Protein 4A8E (pdb70)

CATH classification: 1.10.150.130 (+1 more: 1.10.443.10)

Sequence (266 aa):
RDDTIEEFATYLELEGKSRNTVRMYTYYISKFFEEGHSPTARDALRFLAKLKRKGYSTRSLNLVIQALKAYFKFEGLDSEAEKLKTPKMPKTLPKSLTEEEVRRIINAAETLRDRLILLLLYGAGLRVSELCNLRVEDVNFEYGVIVVRGGKGGKDRVVPISESLLSEIKRYLESRNDDSPYLFVEMKRKRKDKLSPKTVWRLVKKYGRKAGVELTPHQLRHSFATHMLERGIDIRIIQELLGHTQIYTKVSTKHLKEAVKKAKLV

Foldseek 3Di:
DCVLLVVLLVVCVVVVHDPVLSVVLSVLVVVLVVVVQDLALVSLVVSLVVVVVVPDDPVRSVSNLVSSLSVCVVVVVPLRNVVRDDDDDDDDDDDADDPVLLLQLLVLDPDLLLNLLSLCCALLVDDLVLQLPQFPVQCDVVLQWGWRPAPPRFHIAIAHGDVVSVVSLVVVVVVDDDDERHSDFDQDVPGTDTDDSVRVQVSSCVSCVSSPHRDGSNSSSVNSLVLLVVLPNDNVLSCRSHRCPDDDDVVNNVSSVSSCPSVSND

Secondary structure (DSSP, 8-state):
--HHHHHHHHHHHHTT--HHHHHHHHHHHHHHHHHT--SSHHHHHHHHHHHHHH---HHHHHHHHHHHHHHHHHHT-HHHHHH----------PPPPPHHHHHHHHHT-SSHHHHHHHHHHHHS---HHHHHH-BGGGEETTTTEEEE---SSS--EEEE--HHHHHHHHHHHHT--S--SBS-EE--SS-SEEPPHHHHHHHHHHHHHHTT----HHHHHHHHHHHHHHTT--HHHHHHHH------STTHHHHHHHHTTTTTT-

Radius of gyration: 22.83 Å; Cα contacts (8 Å, |Δi|>4): 287; chains: 1; bounding box: 47×64×51 Å

Organism: Pyrococcus abyssi (strain GE5 / Orsay) (NCBI:txid272844)

Structure (mmCIF, N/CA/C/O backbone):
data_4A8E
#
_entry.id   4A8E
#
_cell.length_a   92.670
_cell.length_b   157.290
_cell.length_c   45.550
_cell.angle_alpha   90.00
_cell.angle_beta   90.00
_cell.angle_gamma   90.00
#
_symmetry.space_group_name_H-M   'C 2 2 2'
#
loop_
_entity.id
_entity.type
_entity.pdbx_description
1 polymer 'PROBABLE TYROSINE RECOMBINASE XERC-LIKE'
2 non-polymer 'SULFATE ION'
3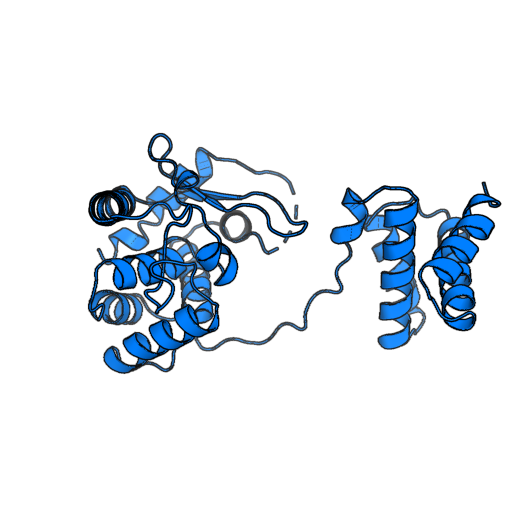 non-polymer 'CHLORIDE ION'
4 non-polymer 1,2-ETHANEDIOL
5 water water
#
loop_
_atom_site.group_PDB
_atom_site.id
_atom_site.type_symbol
_atom_site.label_atom_id
_atom_site.label_alt_id
_atom_site.label_comp_id
_atom_site.label_asym_id
_atom_site.label_entity_id
_atom_site.label_seq_id
_atom_site.pdbx_PDB_ins_code
_atom_site.Cartn_x
_atom_site.Cartn_y
_atom_site.Cartn_z
_atom_site.occupancy
_atom_site.B_iso_or_equiv
_atom_site.auth_seq_id
_atom_site.auth_comp_id
_atom_site.auth_asym_id
_atom_site.auth_atom_id
_atom_site.pdbx_PDB_model_num
ATOM 1 N N . ARG A 1 9 ? 34.643 66.016 49.264 1.00 111.29 9 ARG A N 1
ATOM 2 C CA . ARG A 1 9 ? 35.601 65.449 50.255 1.00 114.36 9 ARG A CA 1
ATOM 3 C C . ARG A 1 9 ? 34.860 64.654 51.330 1.00 120.06 9 ARG A C 1
ATOM 4 O O . ARG A 1 9 ? 35.026 63.427 51.434 1.00 121.40 9 ARG A O 1
ATOM 6 N N . ASP A 1 10 ? 34.051 65.365 52.121 1.00 116.99 10 ASP A N 1
ATOM 7 C CA . ASP A 1 10 ? 33.312 64.785 53.256 1.00 116.25 10 ASP A CA 1
ATOM 8 C C . ASP A 1 10 ? 31.797 64.884 53.106 1.00 110.08 1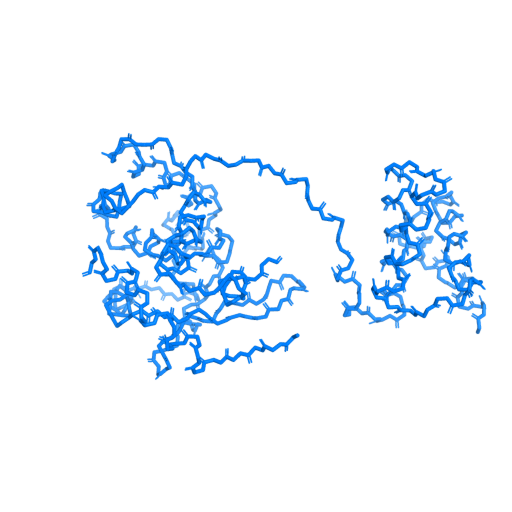0 ASP A C 1
ATOM 9 O O . ASP A 1 10 ? 31.059 64.083 53.668 1.00 109.07 10 ASP A O 1
ATOM 14 N N . ASP A 1 11 ? 31.340 65.868 52.340 1.00 107.78 11 ASP A N 1
ATOM 15 C CA . ASP A 1 11 ? 29.920 66.033 52.042 1.00 100.78 11 ASP A CA 1
ATOM 16 C C . ASP A 1 11 ? 29.353 64.805 51.339 1.00 90.06 11 ASP A C 1
ATOM 17 O O . ASP A 1 11 ? 28.162 64.540 51.424 1.00 94.83 11 ASP A O 1
ATOM 22 N N . THR A 1 12 ? 30.215 64.060 50.655 1.00 83.74 12 THR A N 1
ATOM 23 C CA . THR A 1 12 ? 29.885 62.726 50.140 1.00 83.56 12 THR A CA 1
ATOM 24 C C . THR A 1 12 ? 29.302 61.781 51.204 1.00 84.76 12 THR A C 1
ATOM 25 O O . THR A 1 12 ? 28.309 61.090 50.949 1.00 73.33 12 THR A O 1
ATOM 29 N N . ILE A 1 13 ? 29.930 61.755 52.383 1.00 85.58 13 ILE A N 1
ATOM 30 C CA . ILE A 1 13 ? 29.572 60.804 53.441 1.00 83.53 13 ILE A CA 1
ATOM 31 C C . ILE A 1 13 ? 28.206 61.176 54.025 1.00 80.35 13 ILE A C 1
ATOM 32 O O . ILE A 1 13 ? 27.358 60.305 54.267 1.00 76.88 13 ILE A O 1
ATOM 37 N N . GLU A 1 14 ? 27.988 62.471 54.222 1.00 75.00 14 GLU A N 1
ATOM 38 C CA . GLU A 1 14 ? 26.664 62.977 54.574 1.00 74.75 14 GLU A CA 1
ATOM 39 C C . GLU A 1 14 ? 25.600 62.455 53.608 1.00 71.02 14 GLU A C 1
ATOM 40 O O . GLU A 1 14 ? 24.530 61.995 54.027 1.00 66.76 14 GLU A O 1
ATOM 46 N N . GLU A 1 15 ? 25.921 62.483 52.319 1.00 71.67 15 GLU A N 1
ATOM 47 C CA . GLU A 1 15 ? 25.024 61.981 51.281 1.00 70.33 15 GLU A CA 1
ATOM 48 C C . GLU A 1 15 ? 24.884 60.468 51.317 1.00 66.55 15 GLU A C 1
ATOM 49 O O . GLU A 1 15 ? 23.788 59.930 51.124 1.00 61.36 15 GLU A O 1
ATOM 55 N N . PHE A 1 16 ? 26.007 59.780 51.529 1.00 66.52 16 PHE A N 1
ATOM 56 C CA . PHE A 1 16 ? 26.001 58.319 51.659 1.00 62.25 16 PHE A CA 1
ATOM 57 C C . PHE A 1 16 ? 25.058 57.877 52.752 1.00 63.02 16 PHE A C 1
ATOM 58 O O . PHE A 1 16 ? 24.394 56.874 52.594 1.00 66.94 16 PHE A O 1
ATOM 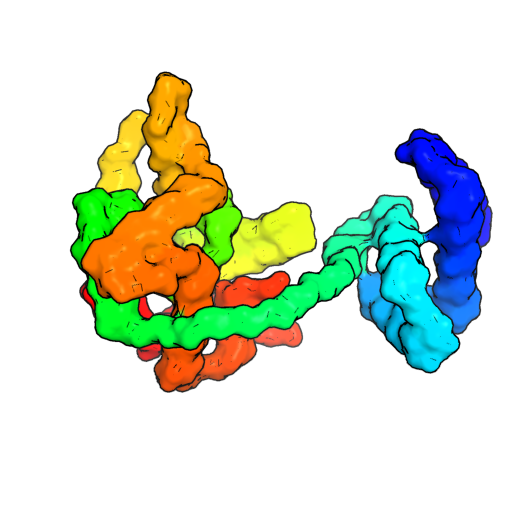66 N N . ALA A 1 17 ? 24.995 58.629 53.850 1.00 62.55 17 ALA A N 1
ATOM 67 C CA . ALA A 1 17 ? 24.110 58.282 54.968 1.00 58.92 17 ALA A CA 1
ATOM 68 C C . ALA A 1 17 ? 22.634 58.387 54.618 1.00 54.38 17 ALA A C 1
ATOM 69 O O . ALA A 1 17 ? 21.903 57.456 54.865 1.00 50.54 17 ALA A O 1
ATOM 71 N N . THR A 1 18 ? 22.186 59.501 54.054 1.00 58.40 18 THR A N 1
ATOM 72 C CA . THR A 1 18 ? 20.789 59.582 53.592 1.00 67.41 18 THR A CA 1
ATOM 73 C C . THR A 1 18 ? 20.489 58.506 52.542 1.00 71.01 18 THR A C 1
ATOM 74 O O . THR A 1 18 ? 19.397 57.922 52.554 1.00 68.89 18 THR A O 1
ATOM 78 N N . TYR A 1 19 ? 21.458 58.249 51.651 1.00 70.46 19 TYR A N 1
ATOM 79 C CA . TYR A 1 19 ? 21.414 57.109 50.722 1.00 72.14 19 TYR A CA 1
ATOM 80 C C . TYR A 1 19 ? 20.902 55.860 51.426 1.00 67.78 19 TYR A C 1
ATOM 81 O O . TYR A 1 19 ? 19.931 55.245 50.990 1.00 67.30 19 TYR A O 1
ATOM 90 N N . LEU A 1 20 ? 21.556 55.516 52.536 1.00 63.35 20 LEU A N 1
ATOM 91 C CA . LEU A 1 20 ? 21.198 54.347 53.328 1.00 59.70 20 LEU A CA 1
ATOM 92 C C . LEU A 1 20 ? 19.856 54.521 54.029 1.00 63.31 20 LEU A C 1
ATOM 93 O O . LEU A 1 20 ? 19.072 53.579 54.060 1.00 64.97 20 LEU A O 1
ATOM 98 N N . GLU A 1 21 ? 19.584 55.699 54.596 1.00 63.60 21 GLU A N 1
ATOM 99 C CA . GLU A 1 21 ? 18.269 55.956 55.170 1.00 68.59 21 GLU A CA 1
ATOM 100 C C . GLU A 1 21 ? 17.220 55.520 54.156 1.00 70.61 21 GLU A C 1
ATOM 101 O O . GLU A 1 21 ? 16.324 54.739 54.474 1.00 68.32 21 GLU A O 1
ATOM 107 N N . LEU A 1 22 ? 17.359 55.999 52.918 1.00 73.32 22 LEU A N 1
ATOM 108 C CA . LEU A 1 22 ? 16.349 55.750 51.884 1.00 72.88 22 LEU A CA 1
ATOM 109 C C . LEU A 1 22 ? 16.321 54.303 51.440 1.00 69.98 22 LEU A C 1
ATOM 110 O O . LEU A 1 22 ? 15.275 53.791 51.064 1.00 75.94 22 LEU A O 1
ATOM 115 N N . GLU A 1 23 ? 17.455 53.620 51.501 1.00 71.06 23 GLU A N 1
ATOM 116 C CA . GLU A 1 23 ? 17.455 52.195 51.201 1.00 73.13 23 GLU A CA 1
ATOM 117 C C . GLU A 1 23 ? 16.810 51.384 52.314 1.00 72.80 23 GLU A C 1
ATOM 118 O O . GLU A 1 23 ? 16.800 50.160 52.235 1.00 74.77 23 GLU A O 1
ATOM 124 N N . GLY A 1 24 ? 16.288 52.065 53.345 1.00 73.04 24 GLY A N 1
ATOM 125 C CA . GLY A 1 24 ? 15.660 51.415 54.505 1.00 69.76 24 GLY A CA 1
ATOM 126 C C . GLY A 1 24 ? 16.600 50.998 55.647 1.00 69.18 24 GLY A C 1
ATOM 127 O O . GLY A 1 24 ? 16.216 50.194 56.497 1.00 73.01 24 GLY A O 1
ATOM 128 N N . LYS A 1 25 ? 17.820 51.539 55.699 1.00 65.25 25 LYS A N 1
ATOM 129 C CA . LYS A 1 25 ? 18.776 51.184 56.766 1.00 64.40 25 LYS A CA 1
ATOM 130 C C . LYS A 1 25 ? 18.456 51.841 58.109 1.00 62.57 25 LYS A C 1
ATOM 131 O O . LYS A 1 25 ? 18.010 52.979 58.179 1.00 62.36 25 LYS A O 1
ATOM 137 N N . SER A 1 26 ? 18.700 51.106 59.182 1.00 65.49 26 SER A N 1
ATOM 138 C CA . SER A 1 26 ? 18.400 51.584 60.521 1.00 68.32 26 SER A CA 1
ATOM 139 C C . SER A 1 26 ? 19.327 52.745 60.892 1.00 68.36 26 SER A C 1
ATOM 140 O O . SER A 1 26 ? 20.539 52.663 60.682 1.00 66.97 26 SER A O 1
ATOM 143 N N . ARG A 1 27 ? 18.759 53.815 61.451 1.00 67.34 27 ARG A N 1
ATOM 144 C CA . ARG A 1 27 ? 19.545 55.004 61.843 1.00 71.70 27 ARG A CA 1
ATOM 145 C C . ARG A 1 27 ? 20.760 54.729 62.768 1.00 68.16 27 ARG A C 1
ATOM 146 O O . ARG A 1 27 ? 21.686 55.552 62.871 1.00 63.40 27 ARG A O 1
ATOM 154 N N . ASN A 1 28 ? 20.766 53.581 63.430 1.00 60.23 28 ASN A N 1
ATOM 155 C CA . ASN A 1 28 ? 21.938 53.181 64.188 1.00 54.05 28 ASN A CA 1
ATOM 156 C C . ASN A 1 28 ? 22.986 52.490 63.327 1.00 50.39 28 ASN A C 1
ATOM 157 O O . ASN A 1 28 ? 24.183 52.620 63.564 1.00 50.70 28 ASN A O 1
ATOM 162 N N . THR A 1 29 ? 22.534 51.716 62.351 1.00 49.48 29 THR A N 1
ATOM 163 C CA . THR A 1 29 ? 23.432 51.054 61.427 1.00 49.40 29 THR A CA 1
ATOM 164 C C . THR A 1 29 ? 24.143 52.122 60.609 1.00 50.83 29 THR A C 1
ATOM 165 O O . THR A 1 29 ? 25.357 52.121 60.485 1.00 48.80 29 THR A O 1
ATOM 169 N N . VAL A 1 30 ? 23.349 53.041 60.068 1.00 52.16 30 VAL A N 1
ATOM 170 C CA . VAL A 1 30 ? 23.836 54.233 59.405 1.00 52.22 30 VAL A CA 1
ATOM 171 C C . VAL A 1 30 ? 24.847 54.932 60.297 1.00 53.21 30 VAL A C 1
ATOM 172 O O . VAL A 1 30 ? 25.921 55.275 59.849 1.00 59.64 30 VAL A O 1
ATOM 176 N N . ARG A 1 31 ? 24.509 55.155 61.561 1.00 56.25 31 ARG A N 1
ATOM 177 C CA . ARG A 1 31 ? 25.483 55.730 62.494 1.00 59.38 31 ARG A CA 1
ATOM 178 C C . ARG A 1 31 ? 26.782 54.943 62.425 1.00 58.99 31 ARG A C 1
ATOM 179 O O . ARG A 1 31 ? 27.845 55.515 62.233 1.00 61.73 31 ARG A O 1
ATOM 187 N N . MET A 1 32 ? 26.684 53.628 62.554 1.00 61.17 32 MET A N 1
ATOM 188 C CA . MET A 1 32 ? 27.866 52.783 62.592 1.00 64.02 32 MET A CA 1
ATOM 189 C C . MET A 1 32 ? 28.649 52.826 61.283 1.00 58.00 32 MET A C 1
ATOM 190 O O . MET A 1 32 ? 29.827 53.146 61.289 1.00 59.13 32 MET A O 1
ATOM 195 N N . TYR A 1 33 ? 28.000 52.530 60.168 1.00 55.25 33 TYR A N 1
ATOM 196 C CA . TYR A 1 33 ? 28.678 52.531 58.861 1.00 53.33 33 TYR A CA 1
ATOM 197 C C . TYR A 1 33 ? 29.464 53.824 58.698 1.00 48.74 33 TYR A C 1
ATOM 198 O O . TYR A 1 33 ? 30.683 53.825 58.567 1.00 44.99 33 TYR A O 1
ATOM 207 N N . THR A 1 34 ? 28.732 54.921 58.718 1.00 46.84 34 THR A N 1
ATOM 208 C CA . THR A 1 34 ? 29.307 56.236 58.635 1.00 51.03 34 THR A CA 1
ATOM 209 C C . THR A 1 34 ? 30.496 56.350 59.568 1.00 51.24 34 THR A C 1
ATOM 210 O O . THR A 1 34 ? 31.541 56.866 59.202 1.00 50.43 34 THR A O 1
ATOM 214 N N . TYR A 1 35 ? 30.346 55.852 60.781 1.00 54.15 35 TYR A N 1
ATOM 215 C CA . TYR A 1 35 ? 31.445 55.911 61.716 1.00 52.60 35 TYR A CA 1
ATOM 216 C C . TYR A 1 35 ? 32.702 55.306 61.131 1.00 50.79 35 TYR A C 1
ATOM 217 O O . TYR A 1 35 ? 33.692 55.998 60.988 1.00 48.12 35 TYR A O 1
ATOM 226 N N . TYR A 1 36 ? 32.645 54.015 60.808 1.00 57.76 36 TYR A N 1
ATOM 227 C CA . TYR A 1 36 ? 33.797 53.265 60.259 1.00 64.56 36 TYR A CA 1
ATOM 228 C C . TYR A 1 36 ? 34.340 53.801 58.921 1.00 66.06 36 TYR A C 1
ATOM 229 O O . TYR A 1 36 ? 35.546 53.857 58.724 1.00 62.95 36 TYR A O 1
ATOM 238 N N . ILE A 1 37 ? 33.447 54.192 58.015 1.00 67.95 37 ILE A N 1
ATOM 239 C CA . ILE A 1 37 ? 33.851 54.783 56.743 1.00 67.42 37 ILE A CA 1
ATOM 240 C C . ILE A 1 37 ? 34.715 56.013 56.976 1.00 67.29 37 ILE A C 1
ATOM 241 O O . ILE A 1 37 ? 35.748 56.185 56.340 1.00 71.89 37 ILE A O 1
ATOM 246 N N . SER A 1 38 ? 34.272 56.893 57.860 1.00 66.01 38 SER A N 1
ATOM 247 C CA . SER A 1 38 ? 35.046 58.094 58.153 1.00 67.70 38 SER A CA 1
ATOM 248 C C . SER A 1 38 ? 36.424 57.706 58.638 1.00 72.46 38 SER A C 1
ATOM 249 O O . SER A 1 38 ? 37.426 58.224 58.155 1.00 75.23 38 SER A O 1
ATOM 252 N N . LYS A 1 39 ? 36.448 56.774 59.589 1.00 75.21 39 LYS A N 1
ATOM 253 C CA . LYS A 1 39 ? 37.676 56.308 60.199 1.00 77.05 39 LYS A CA 1
ATOM 254 C C . LYS A 1 39 ? 38.630 55.775 59.136 1.00 82.14 39 LYS A C 1
ATOM 255 O O . LYS A 1 39 ? 39.821 56.092 59.142 1.00 89.80 39 LYS A O 1
ATOM 261 N N . PHE A 1 40 ? 38.078 54.975 58.228 1.00 81.20 40 PHE A N 1
ATOM 262 C CA . PHE A 1 40 ? 38.805 54.368 57.118 1.00 76.72 40 PHE A CA 1
ATOM 263 C C . PHE A 1 40 ? 39.584 55.409 56.335 1.00 77.28 40 PHE A C 1
ATOM 264 O O . PHE A 1 40 ? 40.788 55.304 56.153 1.00 72.62 40 PHE A O 1
ATOM 272 N N . PHE A 1 41 ? 38.888 56.435 55.885 1.00 82.90 41 PHE A N 1
ATOM 273 C CA . PHE A 1 41 ? 39.544 57.491 55.135 1.00 86.71 41 PHE A CA 1
ATOM 274 C C . PHE A 1 41 ? 40.403 58.399 56.011 1.00 88.89 41 PHE A C 1
ATOM 275 O O . PHE A 1 41 ? 41.299 59.059 55.501 1.00 85.50 41 PHE A O 1
ATOM 283 N N . GLU A 1 42 ? 40.150 58.420 57.320 1.00 100.12 42 GLU A N 1
ATOM 284 C CA . GLU A 1 42 ? 40.997 59.182 58.247 1.00 107.02 42 GLU A CA 1
ATOM 285 C C . GLU A 1 42 ? 42.429 58.595 58.288 1.00 107.92 42 GLU A C 1
ATOM 286 O O . GLU A 1 42 ? 43.417 59.335 58.186 1.00 99.08 42 GLU A O 1
ATOM 292 N N . GLU A 1 43 ? 42.532 57.268 58.400 1.00 101.65 43 GLU A N 1
ATOM 293 C CA . GLU A 1 43 ? 43.824 56.577 58.314 1.00 92.73 43 GLU A CA 1
ATOM 294 C C . GLU A 1 43 ? 44.605 57.096 57.115 1.00 100.91 43 GLU A C 1
ATOM 295 O O . GLU A 1 43 ? 45.800 57.392 57.205 1.00 107.24 43 GLU A O 1
ATOM 301 N N . GLY A 1 44 ? 43.907 57.190 55.986 1.00 105.22 44 GLY A N 1
ATOM 302 C CA . GLY A 1 44 ? 44.528 57.459 54.695 1.00 103.00 44 GLY A CA 1
ATOM 303 C C . GLY A 1 44 ? 44.346 56.333 53.684 1.00 99.92 44 GLY A C 1
ATOM 304 O O . GLY A 1 44 ? 44.808 56.456 52.547 1.00 111.35 44 GLY A O 1
ATOM 305 N N . HIS A 1 45 ? 43.682 55.243 54.082 1.00 95.46 45 HIS A N 1
ATOM 306 C CA . HIS A 1 45 ? 43.342 54.137 53.160 1.00 94.71 45 HIS A CA 1
ATOM 307 C C . HIS A 1 45 ? 42.644 54.624 51.875 1.00 90.97 45 HIS A C 1
ATOM 308 O O . HIS A 1 45 ? 41.874 55.603 51.871 1.00 76.22 45 HIS A O 1
ATOM 315 N N . SER A 1 46 ? 42.943 53.955 50.761 1.00 93.53 46 SER A N 1
ATOM 316 C CA . SER A 1 46 ? 42.379 54.309 49.449 1.00 90.83 46 SER A CA 1
ATOM 317 C C . SER A 1 46 ? 41.259 53.334 49.100 1.00 80.96 46 SER A C 1
ATOM 318 O O . SER A 1 46 ? 41.293 52.175 49.518 1.00 74.23 46 SER A O 1
ATOM 321 N N . PRO A 1 47 ? 40.269 53.800 48.327 1.00 74.20 47 PRO A N 1
ATOM 322 C CA . PRO A 1 47 ? 38.969 53.126 48.150 1.00 80.72 47 PRO A CA 1
ATOM 323 C C . PRO A 1 47 ? 38.964 51.773 47.409 1.00 81.24 47 PRO A C 1
ATOM 324 O O . PRO A 1 47 ? 38.216 51.593 46.458 1.00 86.68 47 PRO A O 1
ATOM 328 N N . THR A 1 48 ? 39.746 50.815 47.891 1.00 86.29 48 THR A N 1
ATOM 329 C CA . THR A 1 48 ? 39.994 49.566 47.167 1.00 87.03 48 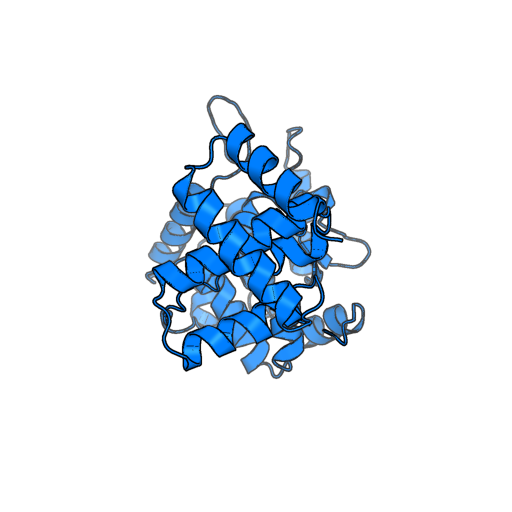THR A CA 1
ATOM 330 C C . THR A 1 48 ? 39.650 48.401 48.073 1.00 86.12 48 THR A C 1
ATOM 331 O O . THR A 1 48 ? 39.393 48.597 49.255 1.00 88.67 48 THR A O 1
ATOM 335 N N . ALA A 1 49 ? 39.646 47.192 47.523 1.00 83.73 49 ALA A N 1
ATOM 336 C CA . ALA A 1 49 ? 39.396 45.999 48.319 1.00 80.34 49 ALA A CA 1
ATOM 337 C C . ALA A 1 49 ? 40.628 45.597 49.125 1.00 85.27 49 ALA A C 1
ATOM 338 O O . ALA A 1 49 ? 40.524 44.818 50.066 1.00 93.57 49 ALA A O 1
ATOM 340 N N . ARG A 1 50 ? 41.794 46.121 48.772 1.00 89.03 50 ARG A N 1
ATOM 341 C CA . ARG A 1 50 ? 43.009 45.738 49.471 1.00 97.45 50 ARG A CA 1
ATOM 342 C C . ARG A 1 50 ? 43.146 46.511 50.745 1.00 94.32 50 ARG A C 1
ATOM 343 O O . ARG A 1 50 ? 43.389 45.929 51.799 1.00 105.47 50 ARG A O 1
ATOM 351 N N . ASP A 1 51 ? 42.988 47.824 50.646 1.00 92.27 51 ASP A N 1
ATOM 352 C CA . ASP A 1 51 ? 43.080 48.694 51.812 1.00 93.26 51 ASP A CA 1
ATOM 353 C C . ASP A 1 51 ? 41.917 48.465 52.783 1.00 90.91 51 ASP A C 1
ATOM 354 O O . ASP A 1 51 ? 42.052 48.721 53.979 1.00 90.59 51 ASP A O 1
ATOM 359 N N . ALA A 1 52 ? 40.789 47.969 52.272 1.00 83.82 52 ALA A N 1
ATOM 360 C CA . ALA A 1 52 ? 39.708 47.488 53.129 1.00 80.98 52 ALA A CA 1
ATOM 361 C C . ALA A 1 52 ? 40.266 46.440 54.103 1.00 86.81 52 ALA A C 1
ATOM 362 O O . ALA A 1 52 ? 40.239 46.634 55.321 1.00 82.49 52 ALA A O 1
ATOM 364 N N . LEU A 1 53 ? 40.810 45.361 53.538 1.00 90.63 53 LEU A N 1
ATOM 365 C CA . LEU A 1 53 ? 41.382 44.241 54.295 1.00 91.08 53 LEU A CA 1
ATOM 366 C C . LEU A 1 53 ? 42.567 44.617 55.208 1.00 93.73 53 LEU A C 1
ATOM 367 O O . LEU A 1 53 ? 42.697 44.084 56.321 1.00 85.94 53 LEU A O 1
ATOM 372 N N . ARG A 1 54 ? 43.416 45.528 54.729 1.00 94.43 54 ARG A N 1
ATOM 373 C CA . ARG A 1 54 ? 44.553 46.044 55.504 1.00 102.42 54 ARG A CA 1
ATOM 374 C C . ARG A 1 54 ? 44.073 46.984 56.629 1.00 98.97 54 ARG A C 1
ATOM 375 O O . ARG A 1 54 ? 44.815 47.271 57.567 1.00 88.66 54 ARG A O 1
ATOM 383 N N . PHE A 1 55 ? 42.828 47.451 56.508 1.00 99.10 55 PHE A N 1
ATOM 384 C CA . PHE A 1 55 ? 42.115 48.195 57.562 1.00 97.58 55 PHE A CA 1
ATOM 385 C C . PHE A 1 55 ? 41.387 47.237 58.504 1.00 93.70 55 PHE A C 1
ATOM 386 O O . PHE A 1 55 ? 41.414 47.438 59.714 1.00 94.70 55 PHE A O 1
ATOM 394 N N . LEU A 1 56 ? 40.743 46.207 57.948 1.00 88.14 56 LEU A N 1
ATOM 395 C CA . LEU A 1 56 ? 39.957 45.250 58.743 1.00 85.86 56 LEU A CA 1
ATOM 396 C C . LEU A 1 56 ? 40.798 44.427 59.720 1.00 90.67 56 LEU A C 1
ATOM 397 O O . LEU A 1 56 ? 40.504 44.390 60.908 1.00 92.06 56 LEU A O 1
ATOM 402 N N . ALA A 1 57 ? 41.840 43.766 59.232 1.00 100.17 57 ALA A N 1
ATOM 403 C CA . ALA A 1 57 ? 42.682 42.951 60.116 1.00 99.21 57 ALA A CA 1
ATOM 404 C C . ALA A 1 57 ? 43.433 43.773 61.188 1.00 103.27 57 ALA A C 1
ATOM 405 O O . ALA A 1 57 ? 43.816 43.215 62.219 1.00 101.56 57 ALA A O 1
ATOM 407 N N . LYS A 1 58 ? 43.646 45.076 60.957 1.00 105.53 58 LYS A N 1
ATOM 408 C CA . LYS A 1 58 ? 44.179 45.958 62.016 1.00 109.40 58 LYS A CA 1
ATOM 409 C C . LYS A 1 58 ? 43.169 46.002 63.151 1.00 111.51 58 LYS A C 1
ATOM 410 O O . LYS A 1 58 ? 43.516 45.808 64.315 1.00 112.42 58 LYS A O 1
ATOM 416 N N . LEU A 1 59 ? 41.909 46.243 62.804 1.00 109.98 59 LEU A N 1
ATOM 417 C CA . LEU A 1 59 ? 40.843 46.200 63.791 1.00 103.52 59 LEU A CA 1
ATOM 418 C C . LEU A 1 59 ? 40.876 44.847 64.501 1.00 104.91 59 LEU A C 1
ATOM 419 O O . LEU A 1 59 ? 40.961 44.806 65.718 1.00 109.34 59 LEU A O 1
ATOM 424 N N . LYS A 1 60 ? 40.852 43.750 63.745 1.00 109.97 60 LYS A N 1
ATOM 425 C CA . LYS A 1 60 ? 40.863 42.403 64.335 1.00 109.32 60 LYS A CA 1
ATOM 426 C C . LYS A 1 60 ? 41.949 42.254 65.394 1.00 113.35 60 LYS A C 1
ATOM 427 O O . LYS A 1 60 ? 41.669 41.789 66.503 1.00 114.37 60 LYS A O 1
ATOM 433 N N . ARG A 1 61 ? 43.178 42.654 65.058 1.00 115.89 61 ARG A N 1
ATOM 434 C CA . ARG A 1 61 ? 44.289 42.573 66.018 1.00 118.15 61 ARG A CA 1
ATOM 435 C C . ARG A 1 61 ? 44.096 43.545 67.198 1.00 114.12 61 ARG A C 1
ATOM 436 O O . ARG A 1 61 ? 44.579 43.285 68.296 1.00 125.75 61 ARG A O 1
ATOM 444 N N . LYS A 1 62 ? 43.362 44.635 66.970 1.00 105.68 62 LYS A N 1
ATOM 445 C CA . LYS A 1 62 ? 42.968 45.580 68.034 1.00 105.02 62 LYS A CA 1
ATOM 446 C C . LYS A 1 62 ? 41.807 45.034 68.899 1.00 98.19 62 LYS A C 1
ATOM 447 O O . LYS A 1 62 ? 41.401 45.677 69.885 1.00 86.23 62 LYS A O 1
ATOM 453 N N . GLY A 1 63 ? 41.264 43.876 68.507 1.00 93.27 63 GLY A N 1
ATOM 454 C CA . GLY A 1 63 ? 40.161 43.227 69.222 1.00 98.54 63 GLY A CA 1
ATOM 455 C C . GLY A 1 63 ? 38.779 43.763 68.863 1.00 103.92 63 GLY A C 1
ATOM 456 O O . GLY A 1 63 ? 38.240 44.621 69.571 1.00 105.09 63 GLY A O 1
ATOM 457 N N . TYR A 1 64 ? 38.223 43.266 67.752 1.00 105.55 64 TYR A N 1
ATOM 458 C CA . TYR A 1 64 ? 36.852 43.580 67.318 1.00 100.45 64 TYR A CA 1
ATOM 459 C C . TYR A 1 64 ? 36.090 42.276 67.110 1.00 92.63 64 TYR A C 1
ATOM 460 O O . TYR A 1 64 ? 36.653 41.284 66.654 1.00 81.91 64 TYR A O 1
ATOM 469 N N . SER A 1 65 ? 34.805 42.276 67.448 1.00 97.59 65 SER A N 1
ATOM 470 C CA . SER A 1 65 ? 33.991 41.061 67.330 1.00 104.37 65 SER A CA 1
ATOM 471 C C . SER A 1 65 ? 33.907 40.586 65.872 1.00 97.58 65 SER A C 1
ATOM 472 O O . SER A 1 65 ? 34.379 41.262 64.962 1.00 94.77 65 SER A O 1
ATOM 475 N N . THR A 1 66 ? 33.337 39.401 65.675 1.00 96.40 66 THR A N 1
ATOM 476 C CA . THR A 1 66 ? 33.042 38.881 64.342 1.00 96.48 66 THR A CA 1
ATOM 477 C C . THR A 1 66 ? 31.889 39.662 63.722 1.00 99.55 66 THR A C 1
ATOM 478 O O . THR A 1 66 ? 31.969 40.117 62.573 1.00 97.30 66 THR A O 1
ATOM 482 N N . ARG A 1 67 ? 30.810 39.792 64.492 1.00 98.49 67 ARG A N 1
ATOM 483 C CA . ARG A 1 67 ? 29.653 40.578 64.088 1.00 92.93 67 ARG A CA 1
ATOM 484 C C . ARG A 1 67 ? 30.095 42.003 63.842 1.00 86.96 67 ARG A C 1
ATOM 485 O O . ARG A 1 67 ? 29.587 42.659 62.942 1.00 85.49 67 ARG A O 1
ATOM 493 N N . SER A 1 68 ? 31.051 42.460 64.649 1.00 81.23 68 SER A N 1
ATOM 494 C CA . SER A 1 68 ? 31.650 43.783 64.504 1.00 84.88 68 SER A CA 1
ATOM 495 C C . SER A 1 68 ? 32.433 43.899 63.187 1.00 85.27 68 SER A C 1
ATOM 496 O O . SER A 1 68 ? 32.303 44.888 62.468 1.00 88.77 68 SER A O 1
ATOM 499 N N . LEU A 1 69 ? 33.246 42.896 62.873 1.00 81.22 69 LEU A N 1
ATOM 500 C CA . LEU A 1 69 ? 33.990 42.907 61.619 1.00 84.29 69 LEU A CA 1
ATOM 501 C C . LEU A 1 69 ? 33.026 42.784 60.454 1.00 83.59 69 LEU A C 1
ATOM 502 O O . LEU A 1 69 ? 33.100 43.549 59.512 1.00 80.73 69 LEU A O 1
ATOM 507 N N . ASN A 1 70 ? 32.103 41.836 60.535 1.00 86.42 70 ASN A N 1
ATOM 508 C CA . ASN A 1 70 ? 31.121 41.650 59.473 1.00 90.78 70 ASN A CA 1
ATOM 509 C C . ASN A 1 70 ? 30.406 42.934 59.117 1.00 86.53 70 ASN A C 1
ATOM 510 O O . ASN A 1 70 ? 30.073 43.176 57.962 1.00 93.36 70 ASN A O 1
ATOM 515 N N . LEU A 1 71 ? 30.175 43.753 60.127 1.00 83.67 71 LEU A N 1
ATOM 516 C CA . LEU A 1 71 ? 29.531 45.034 59.952 1.00 79.07 71 LEU A CA 1
ATOM 517 C C . LEU A 1 71 ? 30.441 45.997 59.197 1.00 78.74 71 LEU A C 1
ATOM 518 O O . LEU A 1 71 ? 30.018 46.639 58.238 1.00 84.27 71 LEU A O 1
ATOM 523 N N . VAL A 1 72 ? 31.691 46.104 59.631 1.00 73.85 72 VAL A N 1
ATOM 524 C CA . VAL A 1 72 ? 32.637 46.991 58.961 1.00 76.31 72 VAL A CA 1
ATOM 525 C C . VAL A 1 72 ? 32.742 46.597 57.476 1.00 74.09 72 VAL A C 1
ATOM 526 O O . VAL A 1 72 ? 32.586 47.428 56.599 1.00 70.85 72 VAL A O 1
ATOM 530 N N . ILE A 1 73 ? 33.005 45.322 57.219 1.00 76.63 73 ILE A N 1
ATOM 531 C CA . ILE A 1 73 ? 33.036 44.771 55.870 1.00 76.80 73 ILE A CA 1
ATOM 532 C C . ILE A 1 73 ? 31.872 45.301 55.069 1.00 72.79 73 ILE A C 1
ATOM 533 O O . ILE A 1 73 ? 32.069 45.923 54.037 1.00 83.21 73 ILE A O 1
ATOM 538 N N . GLN A 1 74 ? 30.661 45.059 55.547 1.00 71.63 74 GLN A N 1
ATOM 539 C CA . GLN A 1 74 ? 29.465 45.406 54.787 1.00 72.13 74 GLN A CA 1
ATOM 540 C C . GLN A 1 74 ? 29.287 46.930 54.652 1.00 69.69 74 GLN A C 1
ATOM 541 O O . GLN A 1 74 ? 28.700 47.409 53.690 1.00 67.87 74 GLN A O 1
ATOM 547 N N . ALA A 1 75 ? 29.796 47.685 55.619 1.00 65.99 75 ALA A N 1
ATOM 548 C CA . ALA A 1 75 ? 29.814 49.135 55.526 1.00 59.05 75 ALA A CA 1
ATOM 549 C C . ALA A 1 75 ? 30.631 49.579 54.329 1.00 57.73 75 ALA A C 1
ATOM 550 O O . ALA A 1 75 ? 30.208 50.435 53.568 1.00 60.33 75 ALA A O 1
ATOM 552 N N . LEU A 1 76 ? 31.816 49.002 54.178 1.00 62.41 76 LEU A N 1
ATOM 553 C CA . LEU A 1 76 ? 32.732 49.378 53.101 1.00 61.85 76 LEU A CA 1
ATOM 554 C C . LEU A 1 76 ? 32.102 48.988 51.801 1.00 62.76 76 LEU A C 1
ATOM 555 O O . LEU A 1 76 ? 32.052 49.782 50.872 1.00 72.19 76 LEU A O 1
ATOM 560 N N . LYS A 1 77 ? 31.597 47.764 51.757 1.00 64.70 77 LYS A N 1
ATOM 561 C CA . LYS A 1 77 ? 30.986 47.216 50.562 1.00 68.98 77 LYS A CA 1
ATOM 562 C C . LYS A 1 77 ? 29.858 48.127 50.066 1.00 66.25 77 LYS A C 1
ATOM 563 O O . LYS A 1 77 ? 29.831 48.483 48.899 1.00 71.65 77 LYS A O 1
ATOM 569 N N . ALA A 1 78 ? 28.963 48.531 50.961 1.00 65.33 78 ALA A N 1
ATOM 570 C CA . ALA A 1 78 ? 27.875 49.474 50.635 1.00 67.15 78 ALA A CA 1
ATOM 571 C C . ALA A 1 78 ? 28.387 50.809 50.090 1.00 64.64 78 ALA A C 1
ATOM 572 O O . ALA A 1 78 ? 27.770 51.420 49.198 1.00 62.38 78 ALA A O 1
ATOM 574 N N . TYR A 1 79 ? 29.510 51.256 50.640 1.00 60.40 79 TYR A N 1
ATOM 575 C CA . TYR A 1 79 ? 30.124 52.502 50.217 1.00 61.62 79 TYR A CA 1
ATOM 576 C C . TYR A 1 79 ? 30.695 52.435 48.819 1.00 64.65 79 TYR A C 1
ATOM 577 O O . TYR A 1 79 ? 30.546 53.355 48.027 1.00 68.65 79 TYR A O 1
ATOM 586 N N . PHE A 1 80 ? 31.394 51.348 48.545 1.00 64.54 80 PHE A N 1
ATOM 587 C CA . PHE A 1 80 ? 31.952 51.109 47.245 1.00 58.55 80 PHE A CA 1
ATOM 588 C C . PHE A 1 80 ? 30.861 51.122 46.198 1.00 58.33 80 PHE A C 1
ATOM 589 O O . PHE A 1 80 ? 30.986 51.837 45.222 1.00 58.14 80 PHE A O 1
ATOM 597 N N . LYS A 1 81 ? 29.777 50.378 46.409 1.00 60.24 81 LYS A N 1
ATOM 598 C CA . LYS A 1 81 ? 28.615 50.459 45.505 1.00 66.76 81 LYS A CA 1
ATOM 599 C C . LYS A 1 81 ? 28.194 51.917 45.236 1.00 67.36 81 LYS A C 1
ATOM 600 O O . LYS A 1 81 ? 27.770 52.267 44.137 1.00 71.47 81 LYS A O 1
ATOM 606 N N . PHE A 1 82 ? 28.321 52.755 46.253 1.00 64.27 82 PHE A N 1
ATOM 607 C CA . PHE A 1 82 ? 27.942 54.147 46.162 1.00 59.69 82 PHE A CA 1
ATOM 608 C C . PHE A 1 82 ? 28.948 54.947 45.358 1.00 59.41 82 PHE A C 1
ATOM 609 O O . PHE A 1 82 ? 28.561 55.729 44.506 1.00 66.85 82 PHE A O 1
ATOM 617 N N . GLU A 1 83 ? 30.232 54.763 45.638 1.00 63.24 83 GLU A N 1
ATOM 618 C CA . GLU A 1 83 ? 31.294 55.341 44.811 1.00 67.64 83 GLU A CA 1
ATOM 619 C C . GLU A 1 83 ? 31.159 54.821 43.379 1.00 73.67 83 GLU A C 1
ATOM 620 O O . GLU A 1 83 ? 31.683 55.432 42.440 1.00 74.04 83 GLU A O 1
ATOM 626 N N . GLY A 1 84 ? 30.485 53.677 43.222 1.00 73.77 84 GLY A N 1
ATOM 627 C CA . GLY A 1 84 ? 30.326 53.031 41.926 1.00 74.98 84 GLY A CA 1
ATOM 628 C C . GLY A 1 84 ? 31.422 52.014 41.637 1.00 78.46 84 GLY A C 1
ATOM 629 O O . GLY A 1 84 ? 31.353 51.280 40.649 1.00 84.38 84 GLY A O 1
ATOM 630 N N . LEU A 1 85 ? 32.426 51.949 42.507 1.00 78.97 85 LEU A N 1
ATOM 631 C CA . LEU A 1 85 ? 33.498 50.975 42.381 1.00 77.40 85 LEU A CA 1
ATOM 632 C C . LEU A 1 85 ? 32.991 49.543 42.636 1.00 84.36 85 LEU A C 1
ATOM 633 O O . LEU A 1 85 ? 33.381 48.925 43.629 1.00 90.37 85 LEU A O 1
ATOM 638 N N . ASP A 1 86 ? 32.133 49.009 41.754 1.00 85.40 86 ASP A N 1
ATOM 639 C CA . ASP A 1 86 ? 31.582 47.646 41.946 1.00 90.76 86 ASP A CA 1
ATOM 640 C C . ASP A 1 86 ? 32.599 46.532 41.700 1.00 89.75 86 ASP A C 1
ATOM 641 O O . ASP A 1 86 ? 32.361 45.384 42.093 1.00 82.14 86 ASP A O 1
ATOM 646 N N . SER A 1 87 ? 33.719 46.872 41.056 1.00 94.88 87 SER A N 1
ATOM 647 C CA . SER A 1 87 ? 34.868 45.965 40.936 1.00 96.39 87 SER A CA 1
ATOM 648 C C . SER A 1 87 ? 35.371 45.585 42.330 1.00 96.63 87 SER A C 1
ATOM 649 O O . SER A 1 87 ? 35.245 44.433 42.756 1.00 92.81 87 SER A O 1
ATOM 652 N N . GLU A 1 88 ? 35.880 46.576 43.060 1.00 98.55 88 GLU A N 1
ATOM 653 C CA . GLU A 1 88 ? 36.395 46.353 44.420 1.00 98.70 88 GLU A CA 1
ATOM 654 C C . GLU A 1 88 ? 35.306 45.846 45.383 1.00 99.40 88 GLU A C 1
ATOM 655 O O . GLU A 1 88 ? 35.618 45.272 46.429 1.00 97.21 88 GLU A O 1
ATOM 661 N N . ALA A 1 89 ? 34.039 46.063 45.030 1.00 97.07 89 ALA A N 1
ATOM 662 C CA . ALA A 1 89 ? 32.931 45.802 45.940 1.00 94.02 89 ALA A CA 1
ATOM 663 C C . ALA A 1 89 ? 32.720 44.314 46.198 1.00 93.93 89 ALA A C 1
ATOM 664 O O . ALA A 1 89 ? 32.612 43.903 47.353 1.00 90.93 89 ALA A O 1
ATOM 666 N N . GLU A 1 90 ? 32.670 43.506 45.140 1.00 98.33 90 GLU A N 1
ATOM 667 C CA . GLU A 1 90 ? 32.397 42.065 45.303 1.00 99.23 90 GLU A CA 1
ATOM 668 C C . GLU A 1 90 ? 33.639 41.279 45.724 1.00 90.39 90 GLU A C 1
ATOM 669 O O . GLU A 1 90 ? 33.518 40.241 46.359 1.00 91.40 90 GLU A O 1
ATOM 675 N N . LYS A 1 91 ? 34.823 41.793 45.409 1.00 87.85 91 LYS A N 1
ATOM 676 C CA . LYS A 1 91 ? 36.081 41.258 45.960 1.00 89.56 91 LYS A CA 1
ATOM 677 C C . LYS A 1 91 ? 36.012 41.039 47.474 1.00 99.02 91 LYS A C 1
ATOM 678 O O . LYS A 1 91 ? 36.538 40.052 48.002 1.00 101.23 91 LYS A O 1
ATOM 684 N N . LEU A 1 92 ? 35.381 41.987 48.161 1.00 111.00 92 LEU A N 1
ATOM 685 C CA . LEU A 1 92 ? 35.088 41.864 49.585 1.00 110.14 92 LEU A CA 1
ATOM 686 C C . LEU A 1 92 ? 33.928 40.907 49.791 1.00 111.88 92 LEU A C 1
ATOM 687 O O . LEU A 1 92 ? 32.762 41.326 49.800 1.00 120.46 92 LEU A O 1
ATOM 692 N N . LYS A 1 93 ? 34.221 39.622 49.909 1.00 111.92 93 LYS A N 1
ATOM 693 C CA . LYS A 1 93 ? 33.248 38.733 50.503 1.00 120.43 93 LYS A CA 1
ATOM 694 C C . LYS A 1 93 ? 33.943 38.077 51.680 1.00 127.74 93 LYS A C 1
ATOM 695 O O . LYS A 1 93 ? 35.143 37.774 51.613 1.00 128.67 93 LYS A O 1
ATOM 701 N N . THR A 1 94 ? 33.191 37.909 52.769 1.00 139.06 94 THR A N 1
ATOM 702 C CA . THR A 1 94 ? 33.742 37.391 54.014 1.00 143.54 94 THR A CA 1
ATOM 703 C C . THR A 1 94 ? 34.017 35.904 53.779 1.00 145.76 94 THR A C 1
ATOM 704 O O . THR A 1 94 ? 33.071 35.126 53.643 1.00 136.10 94 THR A O 1
ATOM 708 N N . PRO A 1 95 ? 35.316 35.516 53.669 1.00 155.57 95 PRO A N 1
ATOM 709 C CA . PRO A 1 95 ? 35.634 34.146 53.238 1.00 152.18 95 PRO A CA 1
ATOM 710 C C . PRO A 1 95 ? 34.909 33.084 54.059 1.00 149.76 95 PRO A C 1
ATOM 711 O O . PRO A 1 95 ? 34.904 33.144 55.286 1.00 154.52 95 PRO A O 1
ATOM 715 N N . LYS A 1 96 ? 34.286 32.139 53.363 1.00 145.27 96 LYS A N 1
ATOM 716 C CA . LYS A 1 96 ? 33.492 31.079 53.983 1.00 139.20 96 LYS A CA 1
ATOM 717 C C . LYS A 1 96 ? 34.308 30.207 54.953 1.00 142.72 96 LYS A C 1
ATOM 718 O O . LYS A 1 96 ? 35.507 29.985 54.742 1.00 144.13 96 LYS A O 1
ATOM 724 N N . MET A 1 97 ? 33.648 29.715 56.006 1.00 133.52 97 MET A N 1
ATOM 725 C CA . MET A 1 97 ? 34.266 28.790 56.962 1.00 127.73 97 MET A CA 1
ATOM 726 C C . MET A 1 97 ? 34.716 27.517 56.228 1.00 124.89 97 MET A C 1
ATOM 727 O O . MET A 1 97 ? 33.877 26.784 55.690 1.00 122.07 97 MET A O 1
ATOM 732 N N . PRO A 1 98 ? 36.043 27.263 56.175 1.00 121.97 98 PRO A N 1
ATOM 733 C CA . PRO A 1 98 ? 36.534 26.085 55.441 1.00 123.55 98 PRO A CA 1
ATOM 734 C C . PRO A 1 98 ? 36.257 24.745 56.145 1.00 114.72 98 PRO A C 1
ATOM 735 O O . PRO A 1 98 ? 36.826 24.483 57.209 1.00 111.12 98 PRO A O 1
ATOM 739 N N . LYS A 1 99 ? 35.401 23.909 55.553 1.00 103.20 99 LYS A N 1
ATOM 740 C CA . LYS A 1 99 ? 35.195 22.544 56.057 1.00 95.85 99 LYS A CA 1
ATOM 741 C C . LYS A 1 99 ? 36.286 21.592 55.565 1.00 98.71 99 LYS A C 1
ATOM 742 O O . LYS A 1 99 ? 36.917 21.817 54.520 1.00 101.51 99 LYS A O 1
ATOM 748 N N . THR A 1 100 ? 36.511 20.535 56.339 1.00 95.59 100 THR A N 1
ATOM 749 C CA . THR A 1 100 ? 37.330 19.413 55.895 1.00 92.64 100 THR A CA 1
ATOM 750 C C . THR A 1 100 ? 36.422 18.524 55.083 1.00 85.75 100 THR A C 1
ATOM 751 O O . THR A 1 100 ? 35.215 18.488 55.324 1.00 86.54 100 THR A O 1
ATOM 755 N N . LEU A 1 101 ? 36.989 17.823 54.113 1.00 78.02 101 LEU A N 1
ATOM 756 C CA . LEU A 1 101 ? 36.179 17.085 53.164 1.00 79.48 101 LEU A CA 1
ATOM 757 C C . LEU A 1 101 ? 36.386 15.596 53.346 1.00 82.84 101 LEU A C 1
ATOM 758 O O . LEU A 1 101 ? 37.377 15.171 53.961 1.00 79.42 101 LEU A O 1
ATOM 763 N N . PRO A 1 102 ? 35.441 14.787 52.828 1.00 85.56 102 PRO A N 1
ATOM 764 C CA . PRO A 1 102 ? 35.656 13.339 52.797 1.00 87.59 102 PRO A CA 1
ATOM 765 C C . PRO A 1 102 ? 36.937 12.998 52.049 1.00 81.83 102 PRO A C 1
ATOM 766 O O . PRO A 1 102 ? 37.420 13.811 51.267 1.00 85.74 102 PRO A O 1
ATOM 770 N N . LYS A 1 103 ? 37.497 11.824 52.295 1.00 78.64 103 LYS A N 1
ATOM 771 C CA . LYS A 1 103 ? 38.720 11.462 51.617 1.00 79.97 103 LYS A CA 1
ATOM 772 C C . LYS A 1 103 ? 38.455 11.554 50.124 1.00 78.58 103 LYS A C 1
ATOM 773 O O . LYS A 1 103 ? 37.335 11.304 49.640 1.00 75.50 103 LYS A O 1
ATOM 779 N N . SER A 1 104 ? 39.492 11.967 49.413 1.00 74.67 104 SER A N 1
ATOM 780 C CA . SER A 1 104 ? 39.453 12.102 47.972 1.00 73.30 104 SER A CA 1
ATOM 781 C C . SER A 1 104 ? 39.181 10.703 47.385 1.00 73.75 104 SER A C 1
ATOM 782 O O . SER A 1 104 ? 39.552 9.690 47.995 1.00 69.70 104 SER A O 1
ATOM 785 N N . LEU A 1 105 ? 38.487 10.675 46.239 1.00 68.97 105 LEU A N 1
ATOM 786 C CA . LEU A 1 105 ? 38.145 9.449 45.518 1.00 62.39 105 LEU A CA 1
ATOM 787 C C . LEU A 1 105 ? 39.298 8.990 44.657 1.00 65.26 105 LEU A C 1
ATOM 788 O O . LEU A 1 105 ? 40.190 9.774 44.311 1.00 69.33 105 LEU A O 1
ATOM 793 N N . THR A 1 106 ? 39.268 7.716 44.293 1.00 64.40 106 THR A N 1
ATOM 794 C CA . THR A 1 106 ? 40.352 7.101 43.523 1.00 68.32 106 THR A CA 1
ATOM 795 C C . THR A 1 106 ? 39.965 7.024 42.026 1.00 71.57 106 THR A C 1
ATOM 796 O O . THR A 1 106 ? 38.810 7.302 41.663 1.00 74.19 106 THR A O 1
ATOM 800 N N . GLU A 1 107 ? 40.900 6.665 41.148 1.00 66.26 107 GLU A N 1
ATOM 801 C CA . GLU A 1 107 ? 40.523 6.448 39.753 1.00 68.05 107 GLU A CA 1
ATOM 802 C C . GLU A 1 107 ? 39.524 5.307 39.633 1.00 73.57 107 GLU A C 1
ATOM 803 O O . GLU A 1 107 ? 38.567 5.376 38.846 1.00 72.75 107 GLU A O 1
ATOM 809 N N . GLU A 1 108 ? 39.736 4.257 40.420 1.00 75.76 108 GLU A N 1
ATOM 810 C CA . GLU A 1 108 ? 38.861 3.102 40.360 1.00 80.03 108 GLU A CA 1
ATOM 811 C C . GLU A 1 108 ? 37.435 3.514 40.707 1.00 79.11 108 GLU A C 1
ATOM 812 O O . GLU A 1 108 ? 36.498 3.193 39.971 1.00 75.12 108 GLU A O 1
ATOM 818 N N . GLU A 1 109 ? 37.281 4.251 41.807 1.00 75.89 109 GLU A N 1
ATOM 819 C CA . GLU A 1 109 ? 35.968 4.725 42.235 1.00 72.79 109 GLU A CA 1
ATOM 820 C C . GLU A 1 109 ? 35.350 5.648 41.193 1.00 70.63 109 GLU A C 1
ATOM 821 O O . GLU A 1 109 ? 34.174 5.559 40.875 1.00 62.47 109 GLU A O 1
ATOM 827 N N . VAL A 1 110 ? 36.144 6.554 40.649 1.00 71.56 110 VAL A N 1
ATOM 828 C CA . VAL A 1 110 ? 35.593 7.451 39.655 1.00 73.68 110 VAL A CA 1
ATOM 829 C C . VAL A 1 110 ? 35.089 6.615 38.477 1.00 73.41 110 VAL A C 1
ATOM 830 O O . VAL A 1 110 ? 33.948 6.778 38.063 1.00 78.28 110 VAL A O 1
ATOM 834 N N . ARG A 1 111 ? 35.914 5.700 37.967 1.00 74.70 111 ARG A N 1
ATOM 835 C CA . ARG A 1 111 ? 35.483 4.796 36.886 1.00 73.30 111 ARG A CA 1
ATOM 836 C C . ARG A 1 111 ? 34.155 4.092 37.165 1.00 69.44 111 ARG A C 1
ATOM 837 O O . ARG A 1 111 ? 33.308 4.000 36.289 1.00 66.38 111 ARG A O 1
ATOM 845 N N . ARG A 1 112 ? 33.985 3.601 38.387 1.00 66.18 112 ARG A N 1
ATOM 846 C CA . ARG A 1 112 ? 32.803 2.831 38.752 1.00 66.47 112 ARG A CA 1
ATOM 847 C C . ARG A 1 112 ? 31.565 3.727 38.773 1.00 68.87 112 ARG A C 1
ATOM 848 O O . ARG A 1 112 ? 30.462 3.284 38.461 1.00 80.61 112 ARG A O 1
ATOM 856 N N . ILE A 1 113 ? 31.755 4.996 39.128 1.00 71.35 113 ILE A N 1
ATOM 857 C CA . ILE A 1 113 ? 30.656 5.969 39.218 1.00 66.59 113 ILE A CA 1
ATOM 858 C C . ILE A 1 113 ? 30.269 6.417 37.828 1.00 62.58 113 ILE A C 1
ATOM 859 O O . ILE A 1 113 ? 29.091 6.438 37.490 1.00 62.99 113 ILE A O 1
ATOM 864 N N . ILE A 1 114 ? 31.262 6.800 37.033 1.00 59.03 114 ILE A N 1
ATOM 865 C CA . ILE A 1 114 ? 31.020 7.137 35.635 1.00 65.48 114 ILE A CA 1
ATOM 866 C C . ILE A 1 114 ? 30.229 6.042 34.929 1.00 61.45 114 ILE A C 1
ATOM 867 O O . ILE A 1 114 ? 29.160 6.310 34.381 1.00 49.40 114 ILE A O 1
ATOM 872 N N . ASN A 1 115 ? 30.764 4.818 34.991 1.00 62.47 115 ASN A N 1
ATOM 873 C CA . ASN A 1 115 ? 30.204 3.651 34.312 1.00 61.05 115 ASN A CA 1
ATOM 874 C C . ASN A 1 115 ? 28.852 3.231 34.805 1.00 61.56 115 ASN A C 1
ATOM 875 O O . ASN A 1 115 ? 28.143 2.516 34.111 1.00 72.54 115 ASN A O 1
ATOM 880 N N . ALA A 1 116 ? 28.466 3.686 35.981 1.00 61.29 116 ALA A N 1
ATOM 881 C CA . ALA A 1 116 ? 27.120 3.417 36.465 1.00 65.20 116 ALA A CA 1
ATOM 882 C C . ALA A 1 116 ? 26.010 4.215 35.735 1.00 61.99 116 ALA A C 1
ATOM 883 O O . ALA A 1 116 ? 24.839 3.987 35.972 1.00 63.35 116 ALA A O 1
ATOM 885 N N . ALA A 1 117 ? 26.363 5.143 34.860 1.00 65.68 117 ALA A N 1
ATOM 886 C CA . ALA A 1 117 ? 25.361 6.029 34.254 1.00 70.07 117 ALA A CA 1
ATOM 887 C C . A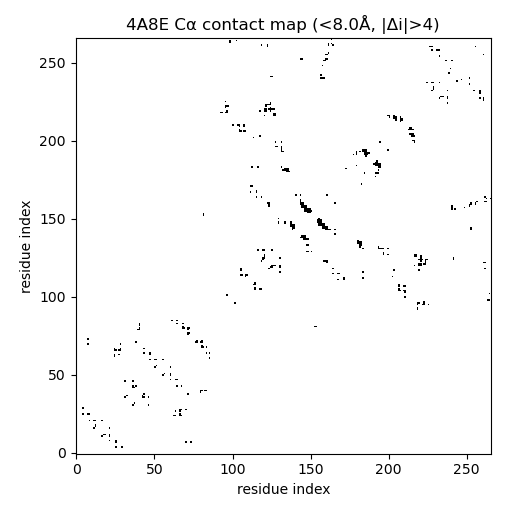LA A 1 117 ? 24.331 5.258 33.446 1.00 70.92 117 ALA A C 1
ATOM 888 O O . ALA A 1 117 ? 24.693 4.407 32.621 1.00 69.55 117 ALA A O 1
ATOM 890 N N . GLU A 1 118 ? 23.058 5.589 33.677 1.00 71.02 118 GLU A N 1
ATOM 891 C CA . GLU A 1 118 ? 21.933 5.058 32.897 1.00 71.95 118 GLU A CA 1
ATOM 892 C C . GLU A 1 118 ? 21.942 5.672 31.509 1.00 69.53 118 GLU A C 1
ATOM 893 O O . GLU A 1 118 ? 21.964 4.955 30.521 1.00 84.01 118 GLU A O 1
ATOM 899 N N . THR A 1 119 ? 21.936 7.001 31.452 1.00 65.61 119 THR A N 1
ATOM 900 C CA . THR A 1 119 ? 21.939 7.745 30.198 1.00 67.42 119 THR A CA 1
ATOM 901 C C . THR A 1 119 ? 23.223 8.531 29.923 1.00 62.63 119 THR A C 1
ATOM 902 O O . THR A 1 119 ? 23.978 8.850 30.818 1.00 67.76 119 THR A O 1
ATOM 906 N N . LEU A 1 120 ? 23.435 8.851 28.658 1.00 60.27 120 LEU A N 1
ATOM 907 C CA . LEU A 1 120 ? 24.521 9.709 28.230 1.00 58.14 120 LEU A CA 1
ATOM 908 C C . LEU A 1 120 ? 24.483 11.056 28.950 1.00 60.86 120 LEU A C 1
ATOM 909 O O . LEU A 1 120 ? 25.520 11.561 29.384 1.00 61.37 120 LEU A O 1
ATOM 914 N N . ARG A 1 121 ? 23.298 11.645 29.085 1.00 60.91 121 ARG A N 1
ATOM 915 C CA . ARG A 1 121 ? 23.209 12.914 29.774 1.00 57.69 121 ARG A CA 1
ATOM 916 C C . ARG A 1 121 ? 23.813 12.776 31.151 1.00 59.37 121 ARG A C 1
ATOM 917 O O . ARG A 1 121 ? 24.681 13.571 31.521 1.00 61.80 121 ARG A O 1
ATOM 925 N N . ASP A 1 122 ? 23.368 11.764 31.902 1.00 56.54 122 ASP A N 1
ATOM 926 C CA . ASP A 1 122 ? 23.912 11.539 33.242 1.00 54.85 122 ASP A CA 1
ATOM 927 C C . ASP A 1 122 ? 25.420 11.381 33.176 1.00 55.01 122 ASP A C 1
ATOM 928 O O . ASP A 1 122 ? 26.156 11.998 33.931 1.00 61.86 122 ASP A O 1
ATOM 933 N N . ARG A 1 123 ? 25.887 10.595 32.233 1.00 56.86 123 ARG A N 1
ATOM 934 C CA . ARG A 1 123 ? 27.304 10.396 32.090 1.00 58.03 123 ARG A CA 1
ATOM 935 C C . ARG A 1 123 ? 27.994 11.749 31.906 1.00 56.06 123 ARG A C 1
ATOM 936 O O . ARG A 1 123 ? 28.927 12.064 32.617 1.00 56.56 123 ARG A O 1
ATOM 944 N N . LEU A 1 124 ? 27.508 12.573 30.994 1.00 55.88 124 LEU A N 1
ATOM 945 C CA . LEU A 1 124 ? 28.186 13.842 30.711 1.00 57.37 124 LEU A CA 1
ATOM 946 C C . LEU A 1 124 ? 28.260 14.767 31.902 1.00 56.28 124 LEU A C 1
ATOM 947 O O . LEU A 1 124 ? 29.251 15.484 32.070 1.00 49.43 124 LEU A O 1
ATOM 952 N N . ILE A 1 125 ? 27.200 14.765 32.707 1.00 56.32 125 ILE A N 1
ATOM 953 C CA . ILE A 1 125 ? 27.192 15.515 33.957 1.00 59.22 125 ILE A CA 1
ATOM 954 C C . ILE A 1 125 ? 28.360 15.097 34.870 1.00 60.44 125 ILE A C 1
ATOM 955 O O . ILE A 1 125 ? 29.215 15.915 35.265 1.00 54.23 125 ILE A O 1
ATOM 960 N N . LEU A 1 126 ? 28.383 13.805 35.187 1.00 57.24 126 LEU A N 1
ATOM 961 C CA . LEU A 1 126 ? 29.429 13.254 36.011 1.00 54.69 126 LEU A CA 1
ATOM 962 C C . LEU A 1 126 ? 30.768 13.595 35.388 1.00 54.02 126 LEU A C 1
ATOM 963 O O . LEU A 1 126 ? 31.623 14.175 36.040 1.00 56.61 126 LEU A O 1
ATOM 968 N N . LEU A 1 127 ? 30.935 13.291 34.114 1.00 55.11 127 LEU A N 1
ATOM 969 C CA . LEU A 1 127 ? 32.213 13.528 33.468 1.00 56.59 127 LEU A CA 1
ATOM 970 C C . LEU A 1 127 ? 32.619 14.975 33.519 1.00 57.60 127 LEU A C 1
ATOM 971 O O . LEU A 1 127 ? 33.809 15.249 33.599 1.00 57.99 127 LEU A O 1
ATOM 976 N N . LEU A 1 128 ? 31.664 15.905 33.468 1.00 57.14 128 LEU A N 1
ATOM 977 C CA . LEU A 1 128 ? 32.028 17.330 33.538 1.00 55.35 128 LEU A CA 1
ATOM 978 C C . LEU A 1 128 ? 32.394 17.745 34.946 1.00 51.05 128 LEU A C 1
ATOM 979 O O . LEU A 1 128 ? 33.516 18.244 35.165 1.00 44.04 128 LEU A O 1
ATOM 984 N N . LEU A 1 129 ? 31.469 17.511 35.888 1.00 46.32 129 LEU A N 1
ATOM 985 C CA . LEU A 1 129 ? 31.732 17.753 37.315 1.00 47.84 129 LEU A CA 1
ATOM 986 C C . LEU A 1 129 ? 33.118 17.275 37.760 1.00 50.74 129 LEU A C 1
ATOM 987 O O . LEU A 1 129 ? 33.712 17.860 38.653 1.00 54.54 129 LEU A O 1
ATOM 992 N N . TYR A 1 130 ? 33.631 16.211 37.161 1.00 51.15 130 TYR A N 1
ATOM 993 C CA . TYR A 1 130 ? 34.925 15.679 37.562 1.00 54.71 130 TYR A CA 1
ATOM 994 C C . TYR A 1 130 ? 36.061 15.993 36.592 1.00 56.80 130 TYR A C 1
ATOM 995 O O . TYR A 1 130 ? 37.134 16.410 37.006 1.00 58.28 130 TYR A O 1
ATOM 1004 N N . GLY A 1 131 ? 35.837 15.762 35.308 1.00 56.26 131 GLY A N 1
ATOM 1005 C CA . GLY A 1 131 ? 36.875 15.978 34.317 1.00 57.44 131 GLY A CA 1
ATOM 1006 C C . GLY A 1 131 ? 37.111 17.447 34.139 1.00 61.82 131 GLY A C 1
ATOM 1007 O O . GLY A 1 131 ? 38.208 17.859 33.779 1.00 74.18 131 GLY A O 1
ATOM 1008 N N . ALA A 1 132 ? 36.077 18.244 34.384 1.00 62.66 132 ALA A N 1
ATOM 1009 C CA . ALA A 1 132 ? 36.240 19.682 34.372 1.00 65.45 132 ALA A CA 1
ATOM 1010 C C . ALA A 1 132 ? 36.101 20.309 35.765 1.00 69.27 132 ALA A C 1
ATOM 1011 O O . ALA A 1 132 ? 36.184 21.535 35.899 1.00 74.57 132 ALA A O 1
ATOM 1013 N N . GLY A 1 133 ? 35.897 19.484 36.798 1.00 65.49 133 GLY A N 1
ATOM 1014 C CA . GLY A 1 133 ? 35.813 19.975 38.179 1.00 58.38 133 GLY A CA 1
ATOM 1015 C C . GLY A 1 133 ? 34.855 21.138 38.405 1.00 54.97 133 GLY A C 1
ATOM 1016 O O . GLY A 1 133 ? 35.127 22.009 39.192 1.00 54.87 133 GLY A O 1
ATOM 1017 N N . LEU A 1 134 ? 33.729 21.170 37.714 1.00 54.51 134 LEU A N 1
ATOM 1018 C CA . LEU A 1 134 ? 32.822 22.311 37.838 1.00 55.76 134 LEU A CA 1
ATOM 1019 C C . LEU A 1 134 ? 32.150 22.351 39.192 1.00 54.72 134 LEU A C 1
ATOM 1020 O O . LEU A 1 134 ? 31.977 21.321 39.853 1.00 64.97 134 LEU A O 1
ATOM 1025 N N . ARG A 1 135 ? 31.757 23.541 39.605 1.00 47.94 135 ARG A N 1
ATOM 1026 C CA . ARG A 1 135 ? 30.886 23.652 40.743 1.00 50.70 135 ARG A CA 1
ATOM 1027 C C . ARG A 1 135 ? 29.513 23.214 40.243 1.00 50.53 135 ARG A C 1
ATOM 1028 O O . ARG A 1 135 ? 29.302 23.182 39.019 1.00 56.09 135 ARG A O 1
ATOM 1036 N N . VAL A 1 136 ? 28.600 22.858 41.153 1.00 45.38 136 VAL A N 1
ATOM 1037 C CA . VAL A 1 136 ? 27.239 22.457 40.767 1.00 46.95 136 VAL A CA 1
ATOM 1038 C C . VAL A 1 136 ? 26.431 23.530 40.025 1.00 51.72 136 VAL A C 1
ATOM 1039 O O . VAL A 1 136 ? 25.631 23.228 39.125 1.00 50.33 136 VAL A O 1
ATOM 1043 N N . SER A 1 137 ? 26.620 24.779 40.425 1.00 57.34 137 SER A N 1
ATOM 1044 C CA . SER A 1 137 ? 25.910 25.902 39.811 1.00 60.52 137 SER A CA 1
ATOM 1045 C C . SER A 1 137 ? 26.549 26.288 38.445 1.00 61.08 137 SER A C 1
ATOM 1046 O O . SER A 1 137 ? 25.844 26.632 37.475 1.00 58.90 137 SER A O 1
ATOM 1049 N N . GLU A 1 138 ? 27.878 26.225 38.365 1.00 52.83 138 GLU A N 1
ATOM 1050 C CA . GLU A 1 138 ? 28.524 26.452 37.096 1.00 53.87 138 GLU A CA 1
ATOM 1051 C C . GLU A 1 138 ? 27.912 25.437 36.142 1.00 56.12 138 GLU A C 1
ATOM 1052 O O . GLU A 1 138 ? 27.632 25.746 34.988 1.00 53.68 138 GLU A O 1
ATOM 1058 N N . LEU A 1 139 ? 27.677 24.223 36.634 1.00 57.49 139 LEU A N 1
ATOM 1059 C CA . LEU A 1 139 ? 27.144 23.180 35.771 1.00 56.39 139 LEU A CA 1
ATOM 1060 C C . LEU A 1 139 ? 25.689 23.473 35.438 1.00 52.82 139 LEU A C 1
ATOM 1061 O O . LEU A 1 139 ? 25.316 23.576 34.272 1.00 49.21 139 LEU A O 1
ATOM 1066 N N . CYS A 1 140 ? 24.873 23.596 36.471 1.00 52.27 140 CYS A N 1
ATOM 1067 C CA . CYS A 1 140 ? 23.492 23.947 36.289 1.00 55.85 140 CYS A CA 1
ATOM 1068 C C . CYS A 1 140 ? 23.331 25.139 35.310 1.00 59.84 140 CYS A C 1
ATOM 1069 O O . CYS A 1 140 ? 22.418 25.151 34.498 1.00 56.22 140 CYS A O 1
ATOM 1072 N N . ASN A 1 141 ? 24.249 26.107 35.329 1.00 64.63 141 ASN A N 1
ATOM 1073 C CA . ASN A 1 141 ? 24.135 27.301 34.455 1.00 63.90 141 ASN A CA 1
ATOM 1074 C C . ASN A 1 141 ? 24.846 27.302 33.125 1.00 60.11 141 ASN A C 1
ATOM 1075 O O . ASN A 1 141 ? 24.552 28.135 32.288 1.00 59.10 141 ASN A O 1
ATOM 1080 N N . LEU A 1 142 ? 25.820 26.432 32.947 1.00 62.65 142 LEU A N 1
ATOM 1081 C CA . LEU A 1 142 ? 26.586 26.414 31.711 1.00 62.94 142 LEU A CA 1
ATOM 1082 C C . LEU A 1 142 ? 25.667 26.334 30.508 1.00 70.11 142 LEU A C 1
ATOM 1083 O O . LEU A 1 142 ? 24.866 25.387 30.388 1.00 73.03 142 LEU A O 1
ATOM 1088 N N . ARG A 1 143 ? 25.788 27.336 29.633 1.00 74.37 143 ARG A N 1
ATOM 1089 C CA . ARG A 1 143 ? 25.004 27.407 28.402 1.00 71.37 143 ARG A CA 1
ATOM 1090 C C . ARG A 1 143 ? 25.787 26.689 27.330 1.00 64.82 143 ARG A C 1
ATOM 1091 O O . ARG A 1 143 ? 27.008 26.786 27.295 1.00 57.91 143 ARG A O 1
ATOM 1099 N N . VAL A 1 144 ? 25.084 25.972 26.456 1.00 64.13 144 VAL A N 1
ATOM 1100 C CA . VAL A 1 144 ? 25.741 25.126 25.450 1.00 65.18 144 VAL A CA 1
ATOM 1101 C C . VAL A 1 144 ? 26.634 25.938 24.489 1.00 65.24 144 VAL A C 1
ATOM 1102 O O . VAL A 1 144 ? 27.704 25.486 24.102 1.00 60.89 144 VAL A O 1
ATOM 1106 N N . GLU A 1 145 ? 26.225 27.156 24.155 1.00 70.55 145 GLU A N 1
ATOM 1107 C CA . GLU A 1 145 ? 27.120 28.082 23.454 1.00 73.42 145 GLU A CA 1
ATOM 1108 C C . GLU A 1 145 ? 28.541 28.146 24.045 1.00 70.65 145 GLU A C 1
ATOM 1109 O O . GLU A 1 145 ? 29.503 28.382 23.310 1.00 73.42 145 GLU A O 1
ATOM 1115 N N . ASP A 1 146 ? 28.696 27.907 25.345 1.00 69.92 146 ASP A N 1
ATOM 1116 C CA . ASP A 1 146 ? 30.027 28.010 25.984 1.00 70.58 146 ASP A CA 1
ATOM 1117 C C . ASP A 1 146 ? 30.933 26.795 25.813 1.00 64.17 146 ASP A C 1
ATOM 1118 O O . ASP A 1 146 ? 32.088 26.816 26.207 1.00 61.57 146 ASP A O 1
ATOM 1123 N N . VAL A 1 147 ? 30.409 25.744 25.209 1.00 65.03 147 VAL A N 1
ATOM 1124 C CA . VAL A 1 147 ? 31.221 24.601 24.826 1.00 63.99 147 VAL A CA 1
ATOM 1125 C C . VAL A 1 147 ? 31.920 24.924 23.500 1.00 67.54 147 VAL A C 1
ATOM 1126 O O . VAL A 1 147 ? 31.304 24.817 22.433 1.00 83.12 147 VAL A O 1
ATOM 1130 N N . ASN A 1 148 ? 33.191 25.319 23.565 1.00 60.35 148 ASN A N 1
ATOM 1131 C CA . ASN A 1 148 ? 33.910 25.853 22.415 1.00 57.43 148 ASN A CA 1
ATOM 1132 C C . ASN A 1 148 ? 34.709 24.805 21.677 1.00 59.50 148 ASN A C 1
ATOM 1133 O O . ASN A 1 148 ? 35.832 24.499 22.061 1.00 63.83 148 ASN A O 1
ATOM 1138 N N . PHE A 1 149 ? 34.173 24.290 20.579 1.00 62.85 149 PHE A N 1
ATOM 1139 C CA . PHE A 1 149 ? 34.797 23.129 19.934 1.00 63.50 149 PHE A CA 1
ATOM 1140 C C . PHE A 1 149 ? 36.091 23.456 19.197 1.00 67.41 149 PHE A C 1
ATOM 1141 O O . PHE A 1 149 ? 36.962 22.594 19.106 1.00 68.31 149 PHE A O 1
ATOM 1149 N N . GLU A 1 150 ? 36.247 24.692 18.723 1.00 75.95 150 GLU A N 1
ATOM 1150 C CA . GLU A 1 150 ? 37.464 25.083 17.966 1.00 84.17 150 GLU A CA 1
ATOM 1151 C C . GLU A 1 150 ? 38.764 25.054 18.781 1.00 80.06 150 GLU A C 1
ATOM 1152 O O . GLU A 1 150 ? 39.814 24.708 18.240 1.00 70.29 150 GLU A O 1
ATOM 1158 N N . TYR A 1 151 ? 38.677 25.475 20.051 1.00 82.16 151 TYR A N 1
ATOM 1159 C CA . TYR A 1 151 ? 39.821 25.558 20.976 1.00 76.01 151 TYR A CA 1
ATOM 1160 C C . TYR A 1 151 ? 39.862 24.353 21.896 1.00 74.81 151 TYR A C 1
ATOM 1161 O O . TYR A 1 151 ? 40.900 24.058 22.494 1.00 78.05 151 TYR A O 1
ATOM 1170 N N . GLY A 1 152 ? 38.728 23.669 22.026 1.00 69.87 152 GLY A N 1
ATOM 1171 C CA . GLY A 1 152 ? 38.646 22.451 22.823 1.00 66.09 152 GLY A CA 1
ATOM 1172 C C . GLY A 1 152 ? 38.641 22.737 24.302 1.00 64.74 152 GLY A C 1
ATOM 1173 O O . GLY A 1 152 ? 39.391 22.132 25.068 1.00 61.98 152 GLY A O 1
ATOM 1174 N N . VAL A 1 153 ? 37.797 23.688 24.686 1.00 65.40 153 VAL A N 1
ATOM 1175 C CA . VAL A 1 153 ? 37.664 24.113 26.065 1.00 64.09 153 VAL A CA 1
ATOM 1176 C C . VAL A 1 153 ? 36.207 24.384 26.359 1.00 63.54 153 VAL A C 1
ATOM 1177 O O . VAL A 1 153 ? 35.466 24.727 25.460 1.00 60.42 153 VAL A O 1
ATOM 1181 N N . ILE A 1 154 ? 35.819 24.222 27.621 1.00 68.14 154 ILE A N 1
ATOM 1182 C CA . ILE A 1 154 ? 34.630 24.856 28.178 1.00 67.35 154 ILE A CA 1
ATOM 1183 C C . ILE A 1 154 ? 35.086 26.213 28.670 1.00 68.14 154 ILE A C 1
ATOM 1184 O O . ILE A 1 154 ? 36.171 26.317 29.266 1.00 67.25 154 ILE A O 1
ATOM 1189 N N . VAL A 1 155 ? 34.259 27.231 28.427 1.00 64.92 155 VAL A N 1
ATOM 1190 C CA . VAL A 1 155 ? 34.371 28.527 29.103 1.00 67.94 155 VAL A CA 1
ATOM 1191 C C . VAL A 1 155 ? 33.390 28.546 30.258 1.00 67.21 155 VAL A C 1
ATOM 1192 O O . VAL A 1 155 ? 32.171 28.558 30.029 1.00 69.61 155 VAL A O 1
ATOM 1196 N N . VAL A 1 156 ? 33.884 28.581 31.493 1.00 69.16 156 VAL A N 1
ATOM 1197 C CA . VAL A 1 156 ? 32.967 28.735 32.644 1.00 72.75 156 VAL A CA 1
ATOM 1198 C C . VAL A 1 156 ? 32.644 30.199 32.958 1.00 76.56 156 VAL A C 1
ATOM 1199 O O . VAL A 1 156 ? 33.479 30.930 33.544 1.00 69.30 156 VAL A O 1
ATOM 1203 N N . ARG A 1 157 ? 31.424 30.602 32.587 1.00 80.77 157 ARG A N 1
ATOM 1204 C CA . ARG A 1 157 ? 30.949 31.973 32.799 1.00 84.38 157 ARG A CA 1
ATOM 1205 C C . ARG A 1 157 ? 31.237 32.372 34.228 1.00 82.48 157 ARG A C 1
ATOM 1206 O O . ARG A 1 157 ? 30.972 31.593 35.138 1.00 78.86 157 ARG A O 1
ATOM 1214 N N . GLY A 1 158 ? 31.823 33.557 34.411 1.00 88.88 158 GLY A N 1
ATOM 1215 C CA . GLY A 1 158 ? 32.028 34.128 35.738 1.00 91.03 158 GLY A CA 1
ATOM 1216 C C . GLY A 1 158 ? 30.659 34.431 36.314 1.00 100.58 158 GLY A C 1
ATOM 1217 O O . GLY A 1 158 ? 29.792 34.953 35.615 1.00 115.19 158 GLY A O 1
ATOM 1218 N N . GLY A 1 159 ? 30.449 34.097 37.580 1.00 104.54 159 GLY A N 1
ATOM 1219 C CA . GLY A 1 159 ? 29.120 34.177 38.170 1.00 108.99 159 GLY A CA 1
ATOM 1220 C C . GLY A 1 159 ? 28.688 35.597 38.484 1.00 120.39 159 GLY A C 1
ATOM 1221 O O . GLY A 1 159 ? 29.081 36.545 37.797 1.00 119.18 159 GLY A O 1
ATOM 1222 N N . LYS A 1 160 ? 27.891 35.731 39.546 1.00 133.27 160 LYS A N 1
ATOM 1223 C CA . LYS A 1 160 ? 27.280 37.010 39.950 1.00 137.91 160 LYS A CA 1
ATOM 1224 C C . LYS A 1 160 ? 28.253 38.202 39.899 1.00 142.39 160 LYS A C 1
ATOM 1225 O O . LYS A 1 160 ? 27.917 39.255 39.344 1.00 143.59 160 LYS A O 1
ATOM 1231 N N . GLY A 1 161 ? 29.443 38.035 40.474 1.00 136.66 161 GLY A N 1
ATOM 1232 C CA . GLY A 1 161 ? 30.500 39.044 40.364 1.00 131.67 161 GLY A CA 1
ATOM 1233 C C . GLY A 1 161 ? 31.911 38.482 40.332 1.00 131.47 161 GLY A C 1
ATOM 1234 O O . GLY A 1 161 ? 32.852 39.169 40.730 1.00 129.94 161 GLY A O 1
ATOM 1235 N N . GLY A 1 162 ? 32.066 37.245 39.854 1.00 129.67 162 GLY A N 1
ATOM 1236 C CA . GLY A 1 162 ? 33.378 36.589 39.782 1.00 122.05 162 GLY A CA 1
ATOM 1237 C C . GLY A 1 162 ? 34.087 36.923 38.480 1.00 114.77 162 GLY A C 1
ATOM 1238 O O . GLY A 1 162 ? 33.917 38.013 37.934 1.00 115.07 162 GLY A O 1
ATOM 1239 N N . LYS A 1 163 ? 34.876 35.980 37.975 1.00 104.92 163 LYS A N 1
ATOM 1240 C CA . LYS A 1 163 ? 35.546 36.141 36.690 1.00 96.76 163 LYS A CA 1
ATOM 1241 C C . LYS A 1 163 ? 35.322 34.926 35.786 1.00 93.24 163 LYS A C 1
ATOM 1242 O O . LYS A 1 163 ? 35.193 33.794 36.264 1.00 94.55 163 LYS A O 1
ATOM 1244 N N . ASP A 1 164 ? 35.258 35.174 34.480 1.00 84.52 164 ASP A N 1
ATOM 1245 C CA . ASP A 1 164 ? 35.197 34.103 33.503 1.00 83.75 164 ASP A CA 1
ATOM 1246 C C . ASP A 1 164 ? 36.408 33.225 33.641 1.00 79.51 164 ASP A C 1
ATOM 1247 O O . ASP A 1 164 ? 37.442 33.658 34.143 1.00 69.57 164 ASP A O 1
ATOM 1252 N N . ARG A 1 165 ? 36.269 31.993 33.164 1.00 75.47 165 ARG A N 1
ATOM 1253 C CA . ARG A 1 165 ? 37.294 30.988 33.335 1.00 69.54 165 ARG A CA 1
ATOM 1254 C C . ARG A 1 165 ? 37.243 29.985 32.196 1.00 68.50 165 ARG A C 1
ATOM 1255 O O . ARG A 1 165 ? 36.178 29.739 31.613 1.00 66.16 165 ARG A O 1
ATOM 1263 N N . VAL A 1 166 ? 38.382 29.370 31.907 1.00 65.27 166 VAL A N 1
ATOM 1264 C CA . VAL A 1 166 ? 38.466 28.480 30.751 1.00 67.52 166 VAL A CA 1
ATOM 1265 C C . VAL A 1 166 ? 39.038 27.103 31.084 1.00 65.85 166 VAL A C 1
ATOM 1266 O O . VAL A 1 166 ? 40.240 26.948 31.264 1.00 67.91 166 VAL A O 1
ATOM 1270 N N . VAL A 1 167 ? 38.184 26.091 31.105 1.00 62.23 167 VAL A N 1
ATOM 1271 C CA . VAL A 1 167 ? 38.654 24.749 31.398 1.00 65.90 167 VAL A CA 1
ATOM 1272 C C . VAL A 1 167 ? 38.836 23.902 30.129 1.00 60.91 167 VAL A C 1
ATOM 1273 O O . VAL A 1 167 ? 37.862 23.492 29.533 1.00 59.60 167 VAL A O 1
ATOM 1277 N N . PRO A 1 168 ? 40.087 23.630 29.720 1.00 60.57 168 PRO A N 1
ATOM 1278 C CA . PRO A 1 168 ? 40.289 22.735 28.571 1.00 62.36 168 PRO A CA 1
ATOM 1279 C C . PRO A 1 168 ? 39.728 21.339 28.807 1.00 59.97 168 PRO A C 1
ATOM 1280 O O . PRO A 1 168 ? 39.782 20.873 29.919 1.00 61.29 168 PRO A O 1
ATOM 1284 N N . ILE A 1 169 ? 39.178 20.695 27.774 1.00 62.79 169 ILE A N 1
ATOM 1285 C CA . ILE A 1 169 ? 38.689 19.302 27.887 1.00 64.55 169 ILE A CA 1
ATOM 1286 C C . ILE A 1 169 ? 39.105 18.428 26.696 1.00 65.03 169 ILE A C 1
ATOM 1287 O O . ILE A 1 169 ? 39.605 18.920 25.687 1.00 63.58 169 ILE A O 1
ATOM 1292 N N . SER A 1 170 ? 38.937 17.119 26.834 1.00 67.47 170 SER A N 1
ATOM 1293 C CA . SER A 1 170 ? 39.444 16.185 25.824 1.00 66.71 170 SER A CA 1
ATOM 1294 C C . SER A 1 170 ? 38.511 16.068 24.613 1.00 66.11 170 SER A C 1
ATOM 1295 O O . SER A 1 170 ? 37.361 16.541 24.627 1.00 55.67 170 SER A O 1
ATOM 1298 N N . GLU A 1 171 ? 39.032 15.434 23.569 1.00 69.35 171 GLU A N 1
ATOM 1299 C CA . GLU A 1 171 ? 38.274 15.223 22.344 1.00 78.66 171 GLU A CA 1
ATOM 1300 C C . GLU A 1 171 ? 37.198 14.207 22.647 1.00 77.35 171 GLU A C 1
ATOM 1301 O O . GLU A 1 171 ? 36.058 14.310 22.179 1.00 77.71 171 GLU A O 1
ATOM 1307 N N . SER A 1 172 ? 37.580 13.229 23.451 1.00 70.30 172 SER A N 1
ATOM 1308 C CA . SER A 1 172 ? 36.663 12.221 23.897 1.00 74.00 172 SER A CA 1
ATOM 1309 C C . SER A 1 172 ? 35.413 12.844 24.532 1.00 72.35 172 SER A C 1
ATOM 1310 O O . SER A 1 172 ? 34.283 12.454 24.205 1.00 67.27 172 SER A O 1
ATOM 1313 N N . LEU A 1 173 ? 35.609 13.821 25.418 1.00 72.14 173 LEU A N 1
ATOM 1314 C CA . LEU A 1 173 ? 34.474 14.477 26.087 1.00 68.73 173 LEU A CA 1
ATOM 1315 C C . LEU A 1 173 ? 33.717 15.338 25.095 1.00 68.84 173 LEU A C 1
ATOM 1316 O O . LEU A 1 173 ? 32.479 15.326 25.055 1.00 64.24 173 LEU A O 1
ATOM 1321 N N . LEU A 1 174 ? 34.480 16.072 24.281 1.00 72.08 174 LEU A N 1
ATOM 1322 C CA . LEU A 1 174 ? 33.898 16.915 23.239 1.00 66.76 174 LEU A CA 1
ATOM 1323 C C . LEU A 1 174 ? 33.063 16.067 22.310 1.00 63.16 174 LEU A C 1
ATOM 1324 O O . LEU A 1 174 ? 32.007 16.494 21.885 1.00 62.93 174 LEU A O 1
ATOM 1329 N N . SER A 1 175 ? 33.510 14.851 22.031 1.00 65.19 175 SER A N 1
ATOM 1330 C CA . SER A 1 175 ? 32.705 13.928 21.237 1.00 68.96 175 SER A CA 1
ATOM 1331 C C . SER A 1 175 ? 31.355 13.646 21.881 1.00 67.17 175 SER A C 1
ATOM 1332 O O . SER A 1 175 ? 30.320 13.941 21.302 1.00 7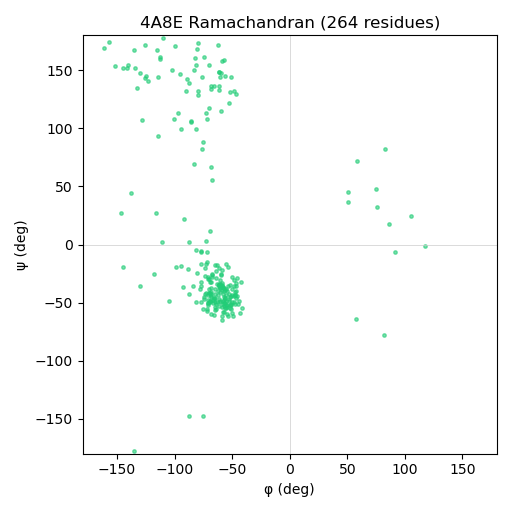4.57 175 SER A O 1
ATOM 1335 N N . GLU A 1 176 ? 31.355 13.083 23.078 1.00 62.74 176 GLU A N 1
ATOM 1336 C CA . GLU A 1 176 ? 30.087 12.697 23.695 1.00 65.38 176 GLU A CA 1
ATOM 1337 C C . GLU A 1 176 ? 29.112 13.893 23.745 1.00 63.69 176 GLU A C 1
ATOM 1338 O O . GLU A 1 176 ? 27.901 13.733 23.551 1.00 55.27 176 GLU A O 1
ATOM 1344 N N . ILE A 1 177 ? 29.642 15.093 23.965 1.00 62.21 177 ILE A N 1
ATOM 1345 C CA . ILE A 1 177 ? 28.800 16.284 23.991 1.00 62.26 177 ILE A CA 1
ATOM 1346 C C . ILE A 1 177 ? 28.059 16.430 22.648 1.00 62.76 177 ILE A C 1
ATOM 1347 O O . ILE A 1 177 ? 26.822 16.523 22.617 1.00 64.46 177 ILE A O 1
ATOM 1352 N N . LYS A 1 178 ? 28.811 16.416 21.550 1.00 58.39 178 LYS A N 1
ATOM 1353 C CA . LYS A 1 178 ? 28.227 16.456 20.224 1.00 55.57 178 LYS A CA 1
ATOM 1354 C C . LYS A 1 178 ? 27.143 15.399 20.104 1.00 56.46 178 LYS A C 1
ATOM 1355 O O . LYS A 1 178 ? 25.980 15.691 19.863 1.00 52.68 178 LYS A O 1
ATOM 1361 N N . ARG A 1 179 ? 27.524 14.159 20.319 1.00 60.04 179 ARG A N 1
ATOM 1362 C CA . ARG A 1 179 ? 26.571 13.076 20.241 1.00 65.83 179 ARG A CA 1
ATOM 1363 C C . ARG A 1 179 ? 25.277 13.467 20.977 1.00 67.35 179 ARG A C 1
ATOM 1364 O O . ARG A 1 179 ? 24.173 13.387 20.416 1.00 71.63 179 ARG A O 1
ATOM 1372 N N . TYR A 1 180 ? 25.430 13.929 22.215 1.00 68.06 180 TYR A N 1
ATOM 1373 C CA . TYR A 1 180 ? 24.284 14.266 23.083 1.00 62.73 180 TYR A CA 1
ATOM 1374 C C . TYR A 1 180 ? 23.527 15.492 22.564 1.00 60.01 180 TYR A C 1
ATOM 1375 O O . TYR A 1 180 ? 22.303 15.502 22.553 1.00 53.27 180 TYR A O 1
ATOM 1384 N N . LEU A 1 181 ? 24.246 16.499 22.090 1.00 58.37 181 LEU A N 1
ATOM 1385 C CA . LEU A 1 181 ? 23.578 17.671 21.563 1.00 65.05 181 LEU A CA 1
ATOM 1386 C C . LEU A 1 181 ? 22.765 17.342 20.326 1.00 69.15 181 LEU A C 1
ATOM 1387 O O . LEU A 1 181 ? 21.658 17.831 20.175 1.00 75.94 181 LEU A O 1
ATOM 1392 N N . GLU A 1 182 ? 23.320 16.534 19.428 1.00 73.94 182 GLU A N 1
ATOM 1393 C CA . GLU A 1 182 ? 22.585 16.092 18.242 1.00 69.32 182 GLU A CA 1
ATOM 1394 C C . GLU A 1 182 ? 21.210 15.600 18.658 1.00 64.09 182 GLU A C 1
ATOM 1395 O O . GLU A 1 182 ? 20.254 15.722 17.897 1.00 63.27 182 GLU A O 1
ATOM 1401 N N . SER A 1 183 ? 21.116 15.057 19.875 1.00 60.31 183 SER A N 1
ATOM 1402 C CA . SER A 1 183 ? 19.908 14.372 20.337 1.00 58.70 183 SER A CA 1
ATOM 1403 C C . SER A 1 183 ? 18.904 15.248 21.085 1.00 55.57 183 SER A C 1
ATOM 1404 O O . SER A 1 183 ? 18.082 14.724 21.805 1.00 54.39 183 SER A O 1
ATOM 1407 N N . ARG A 1 184 ? 18.954 16.559 20.875 1.00 58.82 184 ARG A N 1
ATOM 1408 C CA . ARG A 1 184 ? 18.222 17.536 21.674 1.00 61.41 184 ARG A CA 1
ATOM 1409 C C . ARG A 1 184 ? 17.140 18.292 20.896 1.00 62.95 184 ARG A C 1
ATOM 1410 O O . ARG A 1 184 ? 17.400 19.355 20.314 1.00 66.21 184 ARG A O 1
ATOM 1418 N N . ASN A 1 185 ? 15.916 17.785 20.945 1.00 63.05 185 ASN A N 1
ATOM 1419 C CA . ASN A 1 185 ? 14.765 18.511 20.398 1.00 67.20 185 ASN A CA 1
ATOM 1420 C C . ASN A 1 185 ? 14.168 19.561 21.347 1.00 65.57 185 ASN A C 1
ATOM 1421 O O . ASN A 1 185 ? 13.050 19.404 21.829 1.00 71.40 185 ASN A O 1
ATOM 1426 N N . ASP A 1 186 ? 14.891 20.645 21.599 1.00 64.51 186 ASP A N 1
ATOM 1427 C CA . ASP A 1 186 ? 14.310 21.760 22.361 1.00 64.91 186 ASP A CA 1
ATOM 1428 C C . ASP A 1 186 ? 15.048 23.034 22.050 1.00 65.24 186 ASP A C 1
ATOM 1429 O O . ASP A 1 186 ? 16.048 23.004 21.332 1.00 64.67 186 ASP A O 1
ATOM 1434 N N . ASP A 1 187 ? 14.555 24.150 22.582 1.00 67.38 187 ASP A N 1
ATOM 1435 C CA . ASP A 1 187 ? 15.206 25.452 22.364 1.00 72.47 187 ASP A CA 1
ATOM 1436 C C . ASP A 1 187 ? 15.745 26.072 23.658 1.00 67.97 187 ASP A C 1
ATOM 1437 O O . ASP A 1 187 ? 15.886 27.291 23.757 1.00 66.33 187 ASP A O 1
ATOM 1442 N N . SER A 1 188 ? 16.074 25.226 24.628 1.00 63.70 188 SER A N 1
ATOM 1443 C CA . SER A 1 188 ? 16.656 25.678 25.873 1.00 58.95 188 SER A CA 1
ATOM 1444 C C . SER A 1 188 ? 18.144 25.946 25.665 1.00 55.87 188 SER A C 1
ATOM 1445 O O . SER A 1 188 ? 18.853 25.086 25.144 1.00 52.66 188 SER A O 1
ATOM 1448 N N . PRO A 1 189 ? 18.623 27.137 26.063 1.00 52.98 189 PRO A N 1
ATOM 1449 C CA . PRO A 1 189 ? 20.040 27.531 25.979 1.00 53.22 189 PRO A CA 1
ATOM 1450 C C . PRO A 1 189 ? 21.062 26.615 26.653 1.00 54.96 189 PRO A C 1
ATOM 1451 O O . PRO A 1 189 ? 22.272 26.737 26.379 1.00 57.35 189 PRO A O 1
ATOM 1455 N N . TYR A 1 190 ? 20.598 25.735 27.535 1.00 53.61 190 TYR A N 1
ATOM 1456 C CA . TYR A 1 190 ? 21.482 25.100 28.504 1.00 55.22 190 TYR A CA 1
ATOM 1457 C C . TYR A 1 190 ? 21.992 23.740 28.054 1.00 58.06 190 TYR A C 1
ATOM 1458 O O . TYR A 1 190 ? 21.289 22.978 27.388 1.00 65.37 190 TYR A O 1
ATOM 1467 N N . LEU A 1 191 ? 23.219 23.427 28.444 1.00 57.54 191 LEU A N 1
ATOM 1468 C CA . LEU A 1 191 ? 23.817 22.148 28.099 1.00 56.97 191 LEU A CA 1
ATOM 1469 C C . LEU A 1 191 ? 23.022 20.988 28.694 1.00 56.81 191 LEU A C 1
ATOM 1470 O O . LEU A 1 191 ? 22.918 19.951 28.083 1.00 57.45 191 LEU A O 1
ATOM 1475 N N . PHE A 1 192 ? 22.454 21.161 29.882 1.00 57.77 192 PHE A N 1
ATOM 1476 C CA . PHE A 1 192 ? 21.689 20.093 30.527 1.00 55.41 192 PHE A CA 1
ATOM 1477 C C . PHE A 1 192 ? 20.309 20.573 30.865 1.00 54.85 192 PHE A C 1
ATOM 1478 O O . PHE A 1 192 ? 20.118 21.759 31.177 1.00 49.70 192 PHE A O 1
ATOM 1486 N N . VAL A 1 193 ? 19.337 19.669 30.762 1.00 56.46 193 VAL A N 1
ATOM 1487 C CA . VAL A 1 193 ? 17.951 20.025 31.035 1.00 60.69 193 VAL A CA 1
ATOM 1488 C C . VAL A 1 193 ? 17.226 18.856 31.699 1.00 69.14 193 VAL A C 1
ATOM 1489 O O . VAL A 1 193 ? 17.593 17.698 31.510 1.00 66.03 193 VAL A O 1
ATOM 1493 N N . GLU A 1 194 ? 16.215 19.165 32.506 1.00 81.55 194 GLU A N 1
ATOM 1494 C CA . GLU A 1 194 ? 15.405 18.125 33.128 1.00 89.38 194 GLU A CA 1
ATOM 1495 C C . GLU A 1 194 ? 13.981 18.188 32.594 1.00 100.87 194 GLU A C 1
ATOM 1496 O O . GLU A 1 194 ? 13.458 19.273 32.311 1.00 100.31 194 GLU A O 1
ATOM 1502 N N . MET A 1 195 ? 13.366 17.015 32.447 1.00 118.29 195 MET A N 1
ATOM 1503 C CA . MET A 1 195 ? 12.006 16.914 31.914 1.00 132.59 195 MET A CA 1
ATOM 1504 C C . MET A 1 195 ? 11.016 17.244 33.024 1.00 136.43 195 MET A C 1
ATOM 1505 O O . MET A 1 195 ? 11.141 16.741 34.140 1.00 137.09 195 MET A O 1
ATOM 1510 N N . LYS A 1 196 ? 10.051 18.107 32.722 1.00 138.71 196 LYS A N 1
ATOM 1511 C CA . LYS A 1 196 ? 8.963 18.407 33.653 1.00 137.99 196 LYS A CA 1
ATOM 1512 C C . LYS A 1 196 ? 7.620 18.416 32.902 1.00 139.35 196 LYS A C 1
ATOM 1513 O O . LYS A 1 196 ? 7.574 18.107 31.705 1.00 133.02 196 LYS A O 1
ATOM 1519 N N . ARG A 1 197 ? 6.534 18.732 33.612 1.00 140.79 197 ARG A N 1
ATOM 1520 C CA . ARG A 1 197 ? 5.264 19.103 32.970 1.00 142.69 197 ARG A CA 1
ATOM 1521 C C . ARG A 1 197 ? 5.568 20.198 31.955 1.00 141.86 197 ARG A C 1
ATOM 1522 O O . ARG A 1 197 ? 5.213 20.101 30.778 1.00 142.33 197 ARG A O 1
ATOM 1530 N N . LYS A 1 198 ? 6.257 21.227 32.439 1.00 135.37 198 LYS A N 1
ATOM 1531 C CA . LYS A 1 198 ? 6.770 22.302 31.602 1.00 131.89 198 LYS A CA 1
ATOM 1532 C C . LYS A 1 198 ? 7.998 21.741 30.880 1.00 136.82 198 LYS A C 1
ATOM 1533 O O . LYS A 1 198 ? 9.136 21.941 31.330 1.00 153.20 198 LYS A O 1
ATOM 1539 N N . ARG A 1 199 ? 7.767 21.022 29.778 1.00 119.44 199 ARG A N 1
ATOM 1540 C CA . ARG A 1 199 ? 8.829 20.247 29.118 1.00 116.90 199 ARG A CA 1
ATOM 1541 C C . ARG A 1 199 ? 10.132 21.061 28.946 1.00 122.44 199 ARG A C 1
ATOM 1542 O O . ARG A 1 199 ? 10.111 22.197 28.476 1.00 128.91 199 ARG A O 1
ATOM 1545 N N . LYS A 1 200 ? 11.251 20.476 29.368 1.00 122.14 200 LYS A N 1
ATOM 1546 C CA . LYS A 1 200 ? 12.613 21.003 29.104 1.00 112.92 200 LYS A CA 1
ATOM 1547 C C . LYS A 1 200 ? 12.966 22.424 29.601 1.00 100.01 200 LYS A C 1
ATOM 1548 O O . LYS A 1 200 ? 13.128 23.361 28.807 1.00 89.71 200 LYS A O 1
ATOM 1554 N N . ASP A 1 201 ? 13.113 22.529 30.929 1.00 90.50 201 ASP A N 1
ATOM 1555 C CA . ASP A 1 201 ? 13.765 23.658 31.601 1.00 83.68 201 ASP A CA 1
ATOM 1556 C C . ASP A 1 201 ? 15.125 23.213 32.200 1.00 81.06 201 ASP A C 1
ATOM 1557 O O . ASP A 1 201 ? 15.516 22.036 32.119 1.00 80.00 201 ASP A O 1
ATOM 1562 N N . LYS A 1 202 ? 15.826 24.178 32.803 1.00 75.22 202 LYS A N 1
ATOM 1563 C CA . LYS A 1 202 ? 17.088 23.977 33.557 1.00 69.42 202 LYS A CA 1
ATOM 1564 C C . LYS A 1 202 ? 17.100 23.069 34.830 1.00 64.85 202 LYS A C 1
ATOM 1565 O O . LYS A 1 202 ? 16.128 23.027 35.591 1.00 69.72 202 LYS A O 1
ATOM 1571 N N . LEU A 1 203 ? 18.242 22.417 35.071 1.00 57.32 203 LEU A N 1
ATOM 1572 C CA . LEU A 1 203 ? 18.540 21.666 36.310 1.00 56.59 203 LEU A CA 1
ATOM 1573 C C . LEU A 1 203 ? 18.694 22.572 37.528 1.00 63.24 203 LEU A C 1
ATOM 1574 O O . LEU A 1 203 ? 19.405 23.591 37.473 1.00 60.57 203 LEU A O 1
ATOM 1579 N N . SER A 1 204 ? 18.079 22.135 38.636 1.00 64.12 204 SER A N 1
ATOM 1580 C CA . SER A 1 204 ? 18.362 22.654 39.988 1.00 61.04 204 SER A CA 1
ATOM 1581 C C . SER A 1 204 ? 19.645 22.058 40.602 1.00 55.82 204 SER A C 1
ATOM 1582 O O . SER A 1 204 ? 20.252 21.174 40.014 1.00 53.31 204 SER A O 1
ATOM 1585 N N . PRO A 1 205 ? 20.076 22.551 41.781 1.00 54.93 205 PRO A N 1
ATOM 1586 C CA . PRO A 1 205 ? 21.178 21.844 42.466 1.00 57.70 205 PRO A CA 1
ATOM 1587 C C . PRO A 1 205 ? 20.732 20.576 43.173 1.00 57.84 205 PRO A C 1
ATOM 1588 O O . PRO A 1 205 ? 21.508 19.616 43.232 1.00 52.19 205 PRO A O 1
ATOM 1592 N N . LYS A 1 206 ? 19.489 20.577 43.671 1.00 54.75 206 LYS A N 1
ATOM 1593 C CA . LYS A 1 206 ? 18.828 19.364 44.159 1.00 54.51 206 LYS A CA 1
ATOM 1594 C C . LYS A 1 206 ? 18.953 18.207 43.179 1.00 58.41 206 LYS A C 1
ATOM 1595 O O . LYS A 1 206 ? 19.199 17.070 43.582 1.00 57.98 206 LYS A O 1
ATOM 1601 N N . THR A 1 207 ? 18.753 18.506 41.894 1.00 60.47 207 THR A N 1
ATOM 1602 C CA . THR A 1 207 ? 18.710 17.479 40.858 1.00 57.18 207 THR A CA 1
ATOM 1603 C C . THR A 1 207 ? 20.093 16.896 40.618 1.00 53.25 207 THR A C 1
ATOM 1604 O O . THR A 1 207 ? 20.265 15.678 40.568 1.00 51.74 207 THR A O 1
ATOM 1608 N N . VAL A 1 208 ? 21.084 17.758 40.478 1.00 48.04 208 VAL A N 1
ATOM 1609 C CA . VAL A 1 208 ? 22.440 17.274 40.385 1.00 48.01 208 VAL A CA 1
ATOM 1610 C C . VAL A 1 208 ? 22.743 16.445 41.646 1.00 54.81 208 VAL A C 1
ATOM 1611 O O . VAL A 1 208 ? 23.385 15.410 41.565 1.00 55.21 208 VAL A O 1
ATOM 1615 N N . TRP A 1 209 ? 22.276 16.896 42.812 1.00 60.32 209 TRP A N 1
ATOM 1616 C CA . TRP A 1 209 ? 22.601 16.213 44.057 1.00 59.87 209 TRP A CA 1
ATOM 1617 C C . TRP A 1 209 ? 21.943 14.856 44.118 1.00 60.06 209 TRP A C 1
ATOM 1618 O O . TRP A 1 209 ? 22.587 13.872 44.479 1.00 56.02 209 TRP A O 1
ATOM 1629 N N . ARG A 1 210 ? 20.666 14.783 43.741 1.00 62.90 210 ARG A N 1
ATOM 1630 C CA . ARG A 1 210 ? 19.916 13.514 43.724 1.00 61.79 210 ARG A CA 1
ATOM 1631 C C . ARG A 1 210 ? 20.628 12.524 42.831 1.00 57.29 210 ARG A C 1
ATOM 1632 O O . ARG A 1 210 ? 20.905 11.398 43.205 1.00 52.60 210 ARG A O 1
ATOM 1640 N N . LEU A 1 211 ? 20.920 12.998 41.634 1.00 59.65 211 LEU A N 1
ATOM 1641 C CA . LEU A 1 211 ? 21.565 12.235 40.589 1.00 57.69 211 LEU A CA 1
ATOM 1642 C C . LEU A 1 211 ? 22.931 11.741 40.979 1.00 53.45 211 LEU A C 1
ATOM 1643 O O . LEU A 1 211 ? 23.315 10.682 40.547 1.00 55.92 211 LEU A O 1
ATOM 1648 N N . VAL A 1 212 ? 23.676 12.503 41.775 1.00 53.07 212 VAL A N 1
ATOM 1649 C CA . VAL A 1 212 ? 25.050 12.110 42.154 1.00 53.54 212 VAL A CA 1
ATOM 1650 C C . VAL A 1 212 ? 25.053 11.028 43.227 1.00 54.73 212 VAL A C 1
ATOM 1651 O O . VAL A 1 212 ? 25.911 10.150 43.243 1.00 53.44 212 VAL A O 1
ATOM 1655 N N . LYS A 1 213 ? 24.093 11.100 44.130 1.00 64.25 213 LYS A N 1
ATOM 1656 C CA . LYS A 1 213 ? 23.924 10.058 45.137 1.00 70.92 213 LYS A CA 1
ATOM 1657 C C . LYS A 1 213 ? 23.461 8.784 44.488 1.00 68.55 213 LYS A C 1
ATOM 1658 O O . LYS A 1 213 ? 23.789 7.716 44.967 1.00 78.86 213 LYS A O 1
ATOM 1664 N N . LYS A 1 214 ? 22.685 8.895 43.415 1.00 66.01 214 LYS A N 1
ATOM 1665 C CA . LYS A 1 214 ? 22.168 7.715 42.745 1.00 65.69 214 LYS A CA 1
ATOM 1666 C C . LYS A 1 214 ? 23.339 6.861 42.311 1.00 63.54 214 LYS A C 1
ATOM 1667 O O . LYS A 1 214 ? 23.476 5.705 42.722 1.00 63.61 214 LYS A O 1
ATOM 1673 N N . TYR A 1 215 ? 24.201 7.459 41.508 1.00 60.09 215 TYR A N 1
ATOM 1674 C CA . TYR A 1 215 ? 25.326 6.745 40.953 1.00 63.87 215 TYR A CA 1
ATOM 1675 C C . TYR A 1 215 ? 26.354 6.451 42.028 1.00 65.14 215 TYR A C 1
ATOM 1676 O O . TYR A 1 215 ? 27.059 5.448 41.964 1.00 72.13 215 TYR A O 1
ATOM 1685 N N . GLY A 1 216 ? 26.425 7.316 43.028 1.00 67.32 216 GLY A N 1
ATOM 1686 C CA . GLY A 1 216 ? 27.244 7.049 44.198 1.00 66.44 216 GLY A CA 1
ATOM 1687 C C . GLY A 1 216 ? 26.838 5.753 44.879 1.00 61.39 216 GLY A C 1
ATOM 1688 O O . GLY A 1 216 ? 27.688 4.979 45.282 1.00 58.04 216 GLY A O 1
ATOM 1689 N N . ARG A 1 217 ? 25.541 5.515 45.008 1.00 60.17 217 ARG A N 1
ATOM 1690 C CA . ARG A 1 217 ? 25.064 4.269 45.595 1.00 68.57 217 ARG A CA 1
ATOM 1691 C C . ARG A 1 217 ? 25.424 3.048 44.723 1.00 71.50 217 ARG A C 1
ATOM 1692 O O . ARG A 1 217 ? 26.096 2.120 45.190 1.00 66.12 217 ARG A O 1
ATOM 1700 N N . LYS A 1 218 ? 25.005 3.066 43.460 1.00 70.49 218 LYS A N 1
ATOM 1701 C CA . LYS A 1 218 ? 25.345 2.005 42.507 1.00 68.30 218 LYS A CA 1
ATOM 1702 C C . LYS A 1 218 ? 26.828 1.638 42.511 1.00 66.15 218 LYS A C 1
ATOM 1703 O O . LYS A 1 218 ? 27.167 0.465 42.434 1.00 70.76 218 LYS A O 1
ATOM 1709 N N . ALA A 1 219 ? 27.718 2.618 42.597 1.00 63.72 219 ALA A N 1
ATOM 1710 C CA . ALA A 1 219 ? 29.145 2.299 42.669 1.00 68.28 219 ALA A CA 1
ATOM 1711 C C . ALA A 1 219 ? 29.591 2.063 44.126 1.00 72.01 219 ALA A C 1
ATOM 1712 O O . ALA A 1 219 ? 30.779 1.829 44.389 1.00 75.00 219 ALA A O 1
ATOM 1714 N N . GLY A 1 220 ? 28.649 2.131 45.068 1.00 66.65 220 GLY A N 1
ATOM 1715 C CA . GLY A 1 220 ? 28.918 1.783 46.467 1.00 69.77 220 GLY A CA 1
ATOM 1716 C C . GLY A 1 220 ? 29.698 2.780 47.329 1.00 72.25 220 GLY A C 1
ATOM 1717 O O . GLY A 1 220 ? 30.415 2.371 48.249 1.00 70.72 220 GLY A O 1
ATOM 1718 N N . VAL A 1 221 ? 29.542 4.080 47.062 1.00 75.52 221 VAL A N 1
ATOM 1719 C CA . VAL A 1 221 ? 30.201 5.137 47.856 1.00 74.71 221 VAL A CA 1
ATOM 1720 C C . VAL A 1 221 ? 29.216 6.264 48.255 1.00 78.03 221 VAL A C 1
ATOM 1721 O O . VAL A 1 221 ? 28.415 6.715 47.426 1.00 77.84 221 VAL A O 1
ATOM 1725 N N . GLU A 1 222 ? 29.246 6.702 49.520 1.00 76.84 222 GLU A N 1
ATOM 1726 C CA . GLU A 1 222 ? 28.525 7.930 49.889 1.00 73.92 222 GLU A CA 1
ATOM 1727 C C . GLU A 1 222 ? 29.292 9.080 49.226 1.00 71.03 222 GLU A C 1
ATOM 1728 O O . GLU A 1 222 ? 30.486 9.306 49.517 1.00 65.26 222 GLU A O 1
ATOM 1734 N N . LEU A 1 223 ? 28.587 9.771 48.320 1.00 66.54 223 LEU A N 1
ATOM 1735 C CA . LEU A 1 223 ? 29.168 10.720 47.362 1.00 62.49 223 LEU A CA 1
ATOM 1736 C C . LEU A 1 223 ? 28.386 12.033 47.270 1.00 59.70 223 LEU A C 1
ATOM 1737 O O . LEU A 1 223 ? 27.161 12.074 47.466 1.00 57.68 223 LEU A O 1
ATOM 1742 N N . THR A 1 224 ? 29.102 13.100 46.932 1.00 57.02 224 THR A N 1
ATOM 1743 C CA . THR A 1 224 ? 28.496 14.413 46.707 1.00 54.20 224 THR A CA 1
ATOM 1744 C C . THR A 1 224 ? 29.180 15.081 45.525 1.00 54.97 224 THR A C 1
ATOM 1745 O O . THR A 1 224 ? 30.368 14.819 45.257 1.00 55.33 224 THR A O 1
ATOM 1749 N N . PRO A 1 225 ? 28.464 15.994 44.847 1.00 54.97 225 PRO A N 1
ATOM 1750 C CA . PRO A 1 225 ? 29.018 16.706 43.685 1.00 53.64 225 PRO A CA 1
ATOM 1751 C C . PRO A 1 225 ? 30.407 17.265 43.931 1.00 54.36 225 PRO A C 1
ATOM 1752 O O . PRO A 1 225 ? 31.295 17.120 43.081 1.00 49.75 225 PRO A O 1
ATOM 1756 N N . HIS A 1 226 ? 30.587 17.866 45.112 1.00 58.17 226 HIS A N 1
ATOM 1757 C CA . HIS A 1 226 ? 31.879 18.417 45.525 1.00 55.80 226 HIS A CA 1
ATOM 1758 C C . HIS A 1 226 ? 32.977 17.392 45.549 1.00 53.74 226 HIS A C 1
ATOM 1759 O O . HIS A 1 226 ? 34.137 17.700 45.213 1.00 46.29 226 HIS A O 1
ATOM 1766 N N . GLN A 1 227 ? 32.625 16.159 45.924 1.00 54.30 227 GLN A N 1
ATOM 1767 C CA . GLN A 1 227 ? 33.617 15.103 46.045 1.00 52.47 227 GLN A CA 1
ATOM 1768 C C . GLN A 1 227 ? 34.237 14.906 44.678 1.00 52.10 227 GLN A C 1
ATOM 1769 O O . GLN A 1 227 ? 35.434 14.670 44.551 1.00 51.50 227 GLN A O 1
ATOM 1775 N N . LEU A 1 228 ? 33.432 15.063 43.640 1.00 51.31 228 LEU A N 1
ATOM 1776 C CA . LEU A 1 228 ? 33.959 14.961 42.300 1.00 52.05 228 LEU A CA 1
ATOM 1777 C C . LEU A 1 228 ? 34.882 16.130 41.952 1.00 51.15 228 LEU A C 1
ATOM 1778 O O . LEU A 1 228 ? 36.009 15.918 41.489 1.00 47.46 228 LEU A O 1
ATOM 1783 N N . ARG A 1 229 ? 34.433 17.361 42.192 1.00 52.01 229 ARG A N 1
ATOM 1784 C CA . ARG A 1 229 ? 35.303 18.544 41.962 1.00 53.76 229 ARG A CA 1
ATOM 1785 C C . ARG A 1 229 ? 36.621 18.454 42.681 1.00 53.59 229 ARG A C 1
ATOM 1786 O O . ARG A 1 229 ? 37.642 18.855 42.142 1.00 49.72 229 ARG A O 1
ATOM 1794 N N . HIS A 1 230 ? 36.570 17.950 43.916 1.00 57.57 230 HIS A N 1
ATOM 1795 C CA . HIS A 1 230 ? 37.757 17.767 44.753 1.00 56.29 230 HIS A CA 1
ATOM 1796 C C . HIS A 1 230 ? 38.715 16.698 44.283 1.00 54.93 230 HIS A C 1
ATOM 1797 O O . HIS A 1 230 ? 39.926 16.912 44.306 1.00 51.43 230 HIS A O 1
ATOM 1804 N N . SER A 1 231 ? 38.202 15.542 43.853 1.00 54.96 231 SER A N 1
ATOM 1805 C CA . SER A 1 231 ? 39.063 14.511 43.235 1.00 56.55 231 SER A CA 1
ATOM 1806 C C . SER A 1 231 ? 39.703 15.003 41.954 1.00 58.47 231 SER A C 1
ATOM 1807 O O . SER A 1 231 ? 40.851 14.644 41.640 1.00 55.03 231 SER A O 1
ATOM 1810 N N . PHE A 1 232 ? 38.967 15.835 41.217 1.00 58.12 232 PHE A N 1
ATOM 1811 C CA . PHE A 1 232 ? 39.561 16.549 40.102 1.00 60.22 232 PHE A CA 1
ATOM 1812 C C . PHE A 1 232 ? 40.817 17.247 40.588 1.00 60.39 232 PHE A C 1
ATOM 1813 O O . PHE A 1 232 ? 41.898 17.070 40.022 1.00 58.68 232 PHE A O 1
ATOM 1821 N N . ALA A 1 233 ? 40.666 18.016 41.666 1.00 61.36 233 ALA A N 1
ATOM 1822 C CA . ALA A 1 233 ? 41.794 18.735 42.264 1.00 58.53 233 ALA A CA 1
ATOM 1823 C C . ALA A 1 233 ? 42.922 17.786 42.623 1.00 53.63 233 ALA A C 1
ATOM 1824 O O . ALA A 1 233 ? 44.047 17.976 42.179 1.00 52.26 233 ALA A O 1
ATOM 1826 N N . THR A 1 234 ? 42.602 16.756 43.399 1.00 51.58 234 THR A N 1
ATOM 1827 C CA . THR A 1 234 ? 43.599 15.821 43.886 1.00 53.99 234 THR A CA 1
ATOM 1828 C C . THR A 1 234 ? 44.382 15.222 42.729 1.00 58.48 234 THR A C 1
ATOM 1829 O O . THR A 1 234 ? 45.612 15.298 42.693 1.00 58.41 234 THR A O 1
ATOM 1833 N N . HIS A 1 235 ? 43.659 14.640 41.774 1.00 63.11 235 HIS A N 1
ATOM 1834 C CA . HIS A 1 235 ? 44.291 13.909 40.669 1.00 59.00 235 HIS A CA 1
ATOM 1835 C C . HIS A 1 235 ? 45.048 14.798 39.728 1.00 55.20 235 HIS A C 1
ATOM 1836 O O . HIS A 1 235 ? 46.087 14.418 39.218 1.00 50.67 235 HIS A O 1
ATOM 1843 N N . MET A 1 236 ? 44.539 15.990 39.469 1.00 56.15 236 MET A N 1
ATOM 1844 C CA . MET A 1 236 ? 45.300 16.924 38.683 1.00 61.81 236 MET A CA 1
ATOM 1845 C C . MET A 1 236 ? 46.673 17.051 39.315 1.00 64.70 236 MET A C 1
ATOM 1846 O O . MET A 1 236 ? 47.687 17.041 38.620 1.00 65.28 236 MET A O 1
ATOM 1851 N N . LEU A 1 237 ? 46.694 17.136 40.646 1.00 68.20 237 LEU A N 1
ATOM 1852 C CA . LEU A 1 237 ? 47.937 17.280 41.401 1.00 64.00 237 LEU A CA 1
ATOM 1853 C C . LEU A 1 237 ? 48.737 15.989 41.474 1.00 60.68 237 LEU A C 1
ATOM 1854 O O . LEU A 1 237 ? 49.931 16.005 41.242 1.00 62.44 237 LEU A O 1
ATOM 1859 N N . GLU A 1 238 ? 48.095 14.864 41.761 1.00 59.85 238 GLU A N 1
ATOM 1860 C CA . GLU A 1 238 ? 48.817 13.585 41.770 1.00 63.71 238 GLU A CA 1
ATOM 1861 C C . GLU A 1 238 ? 49.631 13.471 40.503 1.00 63.89 238 GLU A C 1
ATOM 1862 O O . GLU A 1 238 ? 50.801 13.111 40.533 1.00 67.38 238 GLU A O 1
ATOM 1868 N N . ARG A 1 239 ? 49.008 13.829 39.387 1.00 70.70 239 ARG A N 1
ATOM 1869 C CA . ARG A 1 239 ? 49.644 13.753 38.067 1.00 76.80 239 ARG A CA 1
ATOM 1870 C C . ARG A 1 239 ? 50.878 14.645 37.863 1.00 81.94 239 ARG A C 1
ATOM 1871 O O . ARG A 1 239 ? 51.648 14.424 36.927 1.00 89.63 239 ARG A O 1
ATOM 1879 N N . GLY A 1 240 ? 51.055 15.650 38.718 1.00 78.45 240 GLY A N 1
ATOM 1880 C CA . GLY A 1 240 ? 52.246 16.483 38.694 1.00 71.13 240 GLY A CA 1
ATOM 1881 C C . GLY A 1 240 ? 52.008 17.852 38.113 1.00 68.18 240 GLY A C 1
ATOM 1882 O O . GLY A 1 240 ? 52.940 18.478 37.622 1.00 64.80 240 GLY A O 1
ATOM 1883 N N . ILE A 1 241 ? 50.764 18.323 38.169 1.00 75.22 241 ILE A N 1
ATOM 1884 C CA . ILE A 1 241 ? 50.427 19.656 37.656 1.00 79.82 241 ILE A CA 1
ATOM 1885 C C . ILE A 1 241 ? 50.598 20.596 38.819 1.00 80.28 241 ILE A C 1
ATOM 1886 O O . ILE A 1 241 ? 50.113 20.307 39.918 1.00 70.85 241 ILE A O 1
ATOM 1891 N N . ASP A 1 242 ? 51.292 21.708 38.576 1.00 86.44 242 ASP A N 1
ATOM 1892 C CA . ASP A 1 242 ? 51.573 22.645 39.638 1.00 97.16 242 ASP A CA 1
ATOM 1893 C C . ASP A 1 242 ? 50.271 23.168 40.192 1.00 96.45 242 ASP A C 1
ATOM 1894 O O . ASP A 1 242 ? 49.355 23.512 39.445 1.00 102.40 242 ASP A O 1
ATOM 1899 N N . ILE A 1 243 ? 50.227 23.229 41.515 1.00 90.49 243 ILE A N 1
ATOM 1900 C CA . ILE A 1 243 ? 49.062 23.654 42.271 1.00 87.95 243 ILE A CA 1
ATOM 1901 C C . ILE A 1 243 ? 48.447 24.995 41.809 1.00 85.95 243 ILE A C 1
ATOM 1902 O O . ILE A 1 243 ? 47.244 25.200 41.958 1.00 80.78 243 ILE A O 1
ATOM 1907 N N . ARG A 1 244 ? 49.248 25.893 41.235 1.00 88.00 244 ARG A N 1
ATOM 1908 C CA . ARG A 1 244 ? 48.748 27.230 40.869 1.00 90.06 244 ARG A CA 1
ATOM 1909 C C . ARG A 1 244 ? 47.794 27.170 39.695 1.00 81.91 244 ARG A C 1
ATOM 1910 O O . ARG A 1 244 ? 46.706 27.740 39.771 1.00 78.80 244 ARG A O 1
ATOM 1912 N N . ILE A 1 245 ? 48.217 26.498 38.617 1.00 76.76 245 ILE A N 1
ATOM 1913 C CA . ILE A 1 245 ? 47.343 26.194 37.456 1.00 73.46 245 ILE A CA 1
ATOM 1914 C C . ILE A 1 245 ? 46.025 25.497 37.868 1.00 70.69 245 ILE A C 1
ATOM 1915 O O . ILE A 1 245 ? 44.937 25.887 37.459 1.00 67.53 245 ILE A O 1
ATOM 1920 N N . ILE A 1 246 ? 46.137 24.466 38.686 1.00 65.35 246 ILE A N 1
ATOM 1921 C CA . ILE A 1 246 ? 44.971 23.797 39.237 1.00 63.45 246 ILE A CA 1
ATOM 1922 C C . ILE A 1 246 ? 44.083 24.818 39.974 1.00 67.87 246 ILE A C 1
ATOM 1923 O O . ILE A 1 246 ? 42.861 24.863 39.801 1.00 74.88 246 ILE A O 1
ATOM 1928 N N . GLN A 1 247 ? 44.709 25.656 40.779 1.00 71.06 247 GLN A N 1
ATOM 1929 C CA . GLN A 1 247 ? 43.997 26.698 41.482 1.00 71.19 247 GLN A CA 1
ATOM 1930 C C . GLN A 1 247 ? 43.406 27.689 40.464 1.00 67.96 247 GLN A C 1
ATOM 1931 O O . GLN A 1 247 ? 42.360 28.299 40.722 1.00 66.64 247 GLN A O 1
ATOM 1937 N N . GLU A 1 248 ? 44.053 27.833 39.304 1.00 66.87 248 GLU A N 1
ATOM 1938 C CA . GLU A 1 248 ? 43.481 28.629 38.196 1.00 69.98 248 GLU A CA 1
ATOM 1939 C C . GLU A 1 248 ? 42.245 27.974 37.593 1.0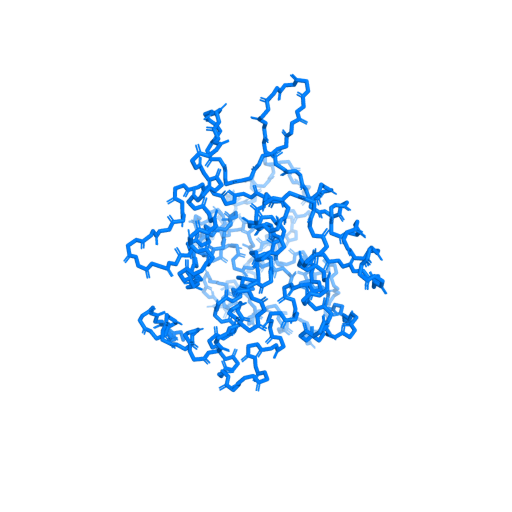0 67.81 248 GLU A C 1
ATOM 1940 O O . GLU A 1 248 ? 41.167 28.550 37.598 1.00 66.01 248 GLU A O 1
ATOM 1946 N N . LEU A 1 249 ? 42.431 26.765 37.077 1.00 65.41 249 LEU A N 1
ATOM 1947 C CA . LEU A 1 249 ? 41.365 25.962 36.512 1.00 60.95 249 LEU A CA 1
ATOM 1948 C C . LEU A 1 249 ? 40.126 25.899 37.381 1.00 60.59 249 LEU A C 1
ATOM 1949 O O . LEU A 1 249 ? 39.003 25.776 36.854 1.00 59.65 249 LEU A O 1
ATOM 1954 N N . LEU A 1 250 ? 40.326 25.940 38.700 1.00 59.48 250 LEU A N 1
ATOM 1955 C CA . LEU A 1 250 ? 39.217 25.849 39.664 1.00 62.19 250 LEU A CA 1
ATOM 1956 C C . LEU A 1 250 ? 38.572 27.170 40.044 1.00 57.70 250 LEU A C 1
ATOM 1957 O O . LEU A 1 250 ? 37.456 27.175 40.545 1.00 49.40 250 LEU A O 1
ATOM 1962 N N . GLY A 1 251 ? 39.291 28.271 39.854 1.00 63.51 251 GLY A N 1
ATOM 1963 C CA . GLY A 1 251 ? 38.779 29.599 40.174 1.00 73.15 251 GLY A CA 1
ATOM 1964 C C . GLY A 1 251 ? 38.882 29.989 41.646 1.00 82.92 251 GLY A C 1
ATOM 1965 O O . GLY A 1 251 ? 39.785 30.738 42.038 1.00 79.53 251 GLY A O 1
ATOM 1966 N N . HIS A 1 252 ? 37.962 29.452 42.451 1.00 95.19 252 HIS A N 1
ATOM 1967 C CA . HIS A 1 252 ? 37.673 29.911 43.829 1.00 100.90 252 HIS A CA 1
ATOM 1968 C C . HIS A 1 252 ? 37.286 31.353 43.896 1.00 104.51 252 HIS A C 1
ATOM 1969 O O . HIS A 1 252 ? 36.341 31.706 44.601 1.00 113.12 252 HIS A O 1
ATOM 1976 N N . THR A 1 258 ? 49.630 37.203 39.344 1.00 126.69 258 THR A N 1
ATOM 1977 C CA . THR A 1 258 ? 48.529 37.155 38.392 1.00 124.90 258 THR A CA 1
ATOM 1978 C C . THR A 1 258 ? 49.009 36.747 36.994 1.00 127.93 258 THR A C 1
ATOM 1979 O O . THR A 1 258 ? 48.608 37.356 35.995 1.00 116.05 258 THR A O 1
ATOM 1981 N N . GLN A 1 259 ? 49.870 35.724 36.941 1.00 133.51 259 GLN A N 1
ATOM 1982 C CA . GLN A 1 259 ? 50.300 35.105 35.676 1.00 135.88 259 GLN A CA 1
ATOM 1983 C C . GLN A 1 259 ? 49.312 34.013 35.235 1.00 132.48 259 GLN A C 1
ATOM 1984 O O . GLN A 1 259 ? 49.285 32.932 35.822 1.00 127.68 259 GLN A O 1
ATOM 1986 N N . ILE A 1 260 ? 48.512 34.306 34.207 1.00 128.44 260 ILE A N 1
ATOM 1987 C CA . ILE A 1 260 ? 47.535 33.357 33.654 1.00 131.61 260 ILE A CA 1
ATOM 1988 C C . ILE A 1 260 ? 47.944 33.016 32.213 1.00 136.05 260 ILE A C 1
ATOM 1989 O O . ILE A 1 260 ? 48.818 33.679 31.647 1.00 151.41 260 ILE A O 1
ATOM 1994 N N . TYR A 1 261 ? 47.329 31.985 31.631 1.00 118.74 261 TYR A N 1
ATOM 1995 C CA . TYR A 1 261 ? 47.622 31.562 30.251 1.00 116.69 261 TYR A CA 1
ATOM 1996 C C . TYR A 1 261 ? 46.484 30.700 29.740 1.00 116.90 261 TYR A C 1
ATOM 1997 O O . TYR A 1 261 ? 45.646 30.271 30.533 1.00 137.08 261 TYR A O 1
ATOM 2006 N N . THR A 1 262 ? 46.470 30.407 28.439 1.00 96.30 262 THR A N 1
ATOM 2007 C CA . THR A 1 262 ? 45.440 29.508 27.886 1.00 89.08 262 THR A CA 1
ATOM 2008 C C . THR A 1 262 ? 45.965 28.354 26.998 1.00 87.37 262 THR A C 1
ATOM 2009 O O . THR A 1 262 ? 45.419 27.258 27.035 1.00 85.53 262 THR A O 1
ATOM 2013 N N . LYS A 1 263 ? 47.023 28.591 26.224 1.00 84.87 263 LYS A N 1
ATOM 2014 C CA . LYS A 1 263 ? 47.711 27.517 25.498 1.00 75.83 263 LYS A CA 1
ATOM 2015 C C . LYS A 1 263 ? 48.602 26.694 26.420 1.00 75.64 263 LYS A C 1
ATOM 2016 O O . LYS A 1 263 ? 49.242 25.759 25.960 1.00 72.10 263 LYS A O 1
ATOM 2022 N N . VAL A 1 264 ? 48.743 27.108 27.681 1.00 82.22 264 VAL A N 1
ATOM 2023 C CA . VAL A 1 264 ? 49.470 26.323 28.689 1.00 81.31 264 VAL A CA 1
ATOM 2024 C C . VAL A 1 264 ? 48.444 25.463 29.404 1.00 75.74 264 VAL A C 1
ATOM 2025 O O . VAL A 1 264 ? 48.733 24.324 29.746 1.00 77.13 264 VAL A O 1
ATOM 2029 N N . SER A 1 265 ? 47.247 26.000 29.622 1.00 72.93 265 SER A N 1
ATOM 2030 C CA . SER A 1 265 ? 46.179 25.225 30.242 1.00 74.96 265 SER A CA 1
ATOM 2031 C C . SER A 1 265 ? 45.830 24.018 29.379 1.00 74.99 265 SER A C 1
ATOM 2032 O O . SER A 1 265 ? 45.846 22.898 29.875 1.00 75.28 265 SER A O 1
ATOM 2035 N N . THR A 1 266 ? 45.549 24.240 28.089 1.00 77.97 266 THR A N 1
ATOM 2036 C CA . THR A 1 266 ? 45.253 23.140 27.145 1.00 75.01 266 THR A CA 1
ATOM 2037 C C . THR A 1 266 ? 46.439 22.176 27.045 1.00 72.07 266 THR A C 1
ATOM 2038 O O . THR A 1 266 ? 46.258 20.984 26.817 1.00 76.81 266 THR A O 1
ATOM 2042 N N . LYS A 1 267 ? 47.647 22.695 27.223 1.00 73.64 267 LYS A N 1
ATOM 2043 C CA . LYS A 1 267 ? 48.857 21.870 27.262 1.00 74.93 267 LYS A CA 1
ATOM 2044 C C . LYS A 1 267 ? 48.985 21.020 28.511 1.00 74.48 267 LYS A C 1
ATOM 2045 O O . LYS A 1 267 ? 49.240 19.834 28.410 1.00 73.04 267 LYS A O 1
ATOM 2051 N N . HIS A 1 268 ? 48.861 21.633 29.685 1.00 79.19 268 HIS A N 1
ATOM 2052 C CA . HIS A 1 268 ? 49.062 20.907 30.938 1.00 79.87 268 HIS A CA 1
ATOM 2053 C C . HIS A 1 268 ? 47.918 19.980 31.193 1.00 77.66 268 HIS A C 1
ATOM 2054 O O . HIS A 1 268 ? 48.122 18.827 31.582 1.00 73.86 268 HIS A O 1
ATOM 2061 N N . LEU A 1 269 ? 46.700 20.439 30.936 1.00 77.51 269 LEU A N 1
ATOM 2062 C CA . LEU A 1 269 ? 45.541 19.551 31.026 1.00 77.03 269 LEU A CA 1
ATOM 2063 C C . LEU A 1 269 ? 45.639 18.346 30.066 1.00 76.30 269 LEU A C 1
ATOM 2064 O O . LEU A 1 269 ? 45.037 17.291 30.323 1.00 72.19 269 LEU A O 1
ATOM 2069 N N . LYS A 1 270 ? 46.387 18.511 28.972 1.00 75.18 270 LYS A N 1
ATOM 2070 C CA . LYS A 1 270 ? 46.681 17.410 28.053 1.00 76.36 270 LYS A CA 1
ATOM 2071 C C . LYS A 1 270 ? 47.507 16.328 28.733 1.00 80.06 270 LYS A C 1
ATOM 2072 O O . LYS A 1 270 ? 47.164 15.138 28.667 1.00 78.91 270 LYS A O 1
ATOM 2078 N N . GLU A 1 271 ? 48.607 16.752 29.357 1.00 82.86 271 GLU A N 1
ATOM 2079 C CA . GLU A 1 271 ? 49.539 15.839 30.035 1.00 83.81 271 GLU A CA 1
ATOM 2080 C C . GLU A 1 271 ? 48.863 15.078 31.178 1.00 80.63 271 GLU A C 1
ATOM 2081 O O . GLU A 1 271 ? 49.184 13.920 31.417 1.00 83.66 271 GLU A O 1
ATOM 2087 N N . ALA A 1 272 ? 47.917 15.718 31.865 1.00 73.45 272 ALA A N 1
ATOM 2088 C CA . ALA A 1 272 ? 47.170 15.053 32.932 1.00 67.38 272 ALA A CA 1
ATOM 2089 C C . ALA A 1 272 ? 46.450 13.795 32.461 1.00 71.50 272 ALA A C 1
ATOM 2090 O O . ALA A 1 272 ? 46.392 12.836 33.205 1.00 81.68 272 ALA A O 1
ATOM 2092 N N . VAL A 1 273 ? 45.915 13.799 31.238 1.00 76.78 273 VAL A N 1
ATOM 2093 C CA . VAL A 1 273 ? 45.122 12.679 30.677 1.00 74.96 273 VAL A CA 1
ATOM 2094 C C . VAL A 1 273 ? 44.010 12.227 31.646 1.00 70.90 273 VAL A C 1
ATOM 2095 O O . VAL A 1 273 ? 43.773 11.043 31.855 1.00 72.47 273 VAL A O 1
ATOM 2099 N N . LYS A 1 274 ? 43.304 13.196 32.206 1.00 67.28 274 LYS A N 1
ATOM 2100 C CA . LYS A 1 274 ? 42.407 12.932 33.325 1.00 69.23 274 LYS A CA 1
ATOM 2101 C C . LYS A 1 274 ? 41.246 12.049 32.962 1.00 63.88 274 LYS A C 1
ATOM 2102 O O . LYS A 1 274 ? 41.050 10.966 33.502 1.00 58.90 274 LYS A O 1
ATOM 2108 N N . LYS A 1 275 ? 40.468 12.555 32.028 1.00 67.17 275 LYS A N 1
ATOM 2109 C CA . LYS A 1 275 ? 39.216 11.961 31.654 1.00 67.57 275 LYS A CA 1
ATOM 2110 C C . LYS A 1 275 ? 39.493 10.695 30.847 1.00 66.32 275 LYS A C 1
ATOM 2111 O O . LYS A 1 275 ? 38.875 9.663 31.054 1.00 61.30 275 LYS A O 1
ATOM 2117 N N . ALA A 1 276 ? 40.467 10.803 29.950 1.00 66.86 276 ALA A N 1
ATOM 2118 C CA . ALA A 1 276 ? 40.968 9.709 29.166 1.00 63.80 276 ALA A CA 1
ATOM 2119 C C . ALA A 1 276 ? 41.301 8.519 30.032 1.00 71.60 276 ALA A C 1
ATOM 2120 O O . ALA A 1 276 ? 41.024 7.385 29.647 1.00 81.06 276 ALA A O 1
ATOM 2122 N N . LYS A 1 277 ? 41.860 8.747 31.222 1.00 77.78 277 LYS A N 1
ATOM 2123 C CA . LYS A 1 277 ? 42.235 7.609 32.076 1.00 77.45 277 LYS A CA 1
ATOM 2124 C C . LYS A 1 277 ? 41.031 6.840 32.632 1.00 76.01 277 LYS A C 1
ATOM 2125 O O . LYS A 1 277 ? 41.174 5.983 33.503 1.00 74.98 277 LYS A O 1
ATOM 2131 N N . LEU A 1 278 ? 39.847 7.125 32.099 1.00 83.94 278 LEU A N 1
ATOM 2132 C CA . LEU A 1 278 ? 38.685 6.280 32.361 1.00 87.75 278 LEU A CA 1
ATOM 2133 C C . LEU A 1 278 ? 37.696 6.111 31.196 1.00 84.40 278 LEU A C 1
ATOM 2134 O O . LEU A 1 278 ? 36.920 5.165 31.207 1.00 95.86 278 LEU A O 1
ATOM 2139 N N . VAL A 1 279 ? 37.708 6.998 30.206 1.00 81.17 279 VAL A N 1
ATOM 2140 C CA . VAL A 1 279 ? 36.801 6.872 29.057 1.00 80.51 279 VAL A CA 1
ATOM 2141 C C . VAL A 1 279 ? 37.488 7.287 27.760 1.00 83.32 279 VAL A C 1
ATOM 2142 O O . VAL A 1 279 ? 38.225 6.494 27.161 1.00 88.45 279 VAL A O 1
#

InterPro domains:
  IPR002104 Integrase, catalytic domain [PF00589] (104-267)
  IPR002104 Integrase, catalytic domain [PS51898] (100-274)
  IPR004107 Integrase, SAM-like, N-terminal [PF02899] (13-82)
  IPR010998 Integrase/recombinase, N-terminal [G3DSA:1.10.150.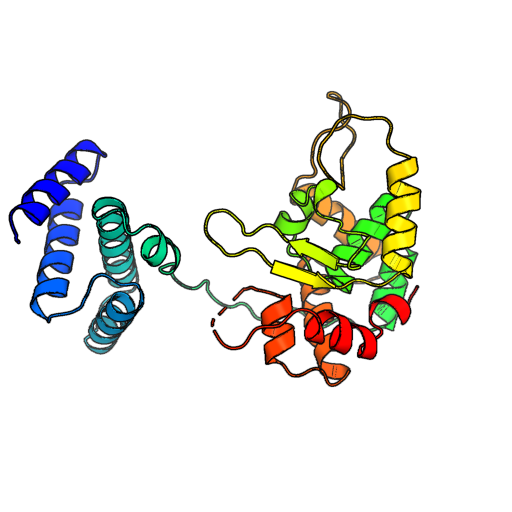130] (1-95)
  IPR011010 DNA breaking-rejoining enzyme, catalytic core [SSF56349] (98-276)
  IPR013762 Integrase-like, catalytic domain superfamily [G3DSA:1.10.443.10] (96-286)
  IPR033686 Tyrosine recombinase XerA [MF_02055] (9-277)
  IPR044068 Core-binding (CB) domain [PS51900] (7-84)
  IPR050090 Bacterial tyrosine recombinase XerC/XerD complex [PTHR30349] (27-271)

Solvent-accessible surface area: 15733 Å² total; per-residue (Å²): 124,100,102,43,21,113,112,0,19,77,67,2,53,152,106,66,77,66,194,80,31,10,142,57,8,38,106,22,0,52,51,0,66,140,92,56,20,56,46,48,2,190,40,0,99,151,2,11,59,74,8,134,187,145,62,57,59,98,187,22,26,66,53,0,27,62,0,2,19,8,7,0,92,65,74,50,64,87,79,39,2,89,130,6,136,54,123,160,162,123,156,137,70,77,193,38,7,71,51,95,41,1,69,109,1,2,96,22,24,108,74,54,50,13,55,0,0,0,0,0,1,1,6,0,0,2,85,24,58,20,1,8,63,8,100,40,125,4,8,35,74,159,162,9,6,0,28,6,133,26,57,209,46,63,84,84,24,54,0,1,10,31,128,43,1,6,45,12,0,101,134,14,43,149,85,49,139,44,143,20,57,46,0,4,1,32,126,75,234,158,102,70,73,66,4,39,73,166,7,0,121,144,6,0,65,84,0,0,149,120,7,62,24,130,4,41,4,81,14,2,16,51,0,0,20,32,8,0,84,130,75,62,8,82,114,65,36,9,77,57,1,12,38,148,151,94,124,138,73,167,49,7,52,103,55,21,136,97,0,55,10,9,56,103,24,56

B-factor: mean 79.18, std 22.26, range [43.4, 155.81]

Nearest PDB structures (foldseek):
  4a8e-assembly1_A-2  TM=1.004E+00  e=4.429E-40  Pyrococcus abyssi
  5hxy-assembly5_E  TM=5.425E-01  e=8.861E-14  Thermoplasma acidophilum DSM 1728
  5hxy-assembly4_D  TM=5.444E-01  e=5.196E-14  Thermoplasma acidophilum DSM 1728
  5hxy-assembly3_C  TM=5.256E-01  e=5.196E-14  Thermoplasma acidophilum DSM 1728
  5hxy-assembly6_F  TM=5.245E-01  e=3.129E-13  Thermoplasma acidophilum DSM 1728